Protein AF-A0A536PW19-F1 (afdb_monomer_lite)

Structure (mmCIF, N/CA/C/O backbone):
data_AF-A0A536PW19-F1
#
_entry.id   AF-A0A536PW19-F1
#
loop_
_atom_site.group_PDB
_atom_site.id
_atom_site.type_symbol
_atom_site.label_atom_id
_atom_site.label_alt_id
_atom_site.label_comp_id
_atom_site.label_asym_id
_atom_site.label_entity_id
_atom_site.label_seq_id
_atom_site.pdbx_PDB_ins_code
_atom_site.Cartn_x
_atom_site.Cartn_y
_atom_site.Cartn_z
_atom_site.occupancy
_atom_site.B_iso_or_equiv
_atom_site.auth_seq_id
_atom_site.auth_comp_id
_atom_site.auth_asym_id
_atom_site.auth_atom_id
_atom_site.pdbx_PDB_model_num
ATOM 1 N N . MET A 1 1 ? 9.855 2.007 -3.855 1.00 79.50 1 MET A N 1
ATOM 2 C CA . MET A 1 1 ? 8.756 1.962 -2.860 1.00 79.50 1 MET A CA 1
ATOM 3 C C . MET A 1 1 ? 8.807 0.784 -1.885 1.00 79.50 1 MET A C 1
ATOM 5 O O . MET A 1 1 ? 8.440 0.977 -0.734 1.00 79.50 1 MET A O 1
ATOM 9 N N . LEU A 1 2 ? 9.267 -0.416 -2.273 1.00 83.69 2 LEU A N 1
ATOM 10 C CA . LEU A 1 2 ? 9.318 -1.561 -1.344 1.00 83.69 2 LEU A CA 1
ATOM 11 C C . LEU A 1 2 ? 10.152 -1.282 -0.078 1.00 83.69 2 LEU A C 1
ATOM 13 O O . LEU A 1 2 ? 9.645 -1.423 1.027 1.00 83.69 2 LEU A O 1
ATOM 17 N N . ALA A 1 3 ? 11.416 -0.871 -0.236 1.00 85.88 3 ALA A N 1
ATOM 18 C CA . ALA A 1 3 ? 12.328 -0.656 0.892 1.00 85.88 3 ALA A CA 1
ATOM 19 C C . ALA A 1 3 ? 11.825 0.434 1.855 1.00 85.88 3 ALA A C 1
ATOM 21 O O . ALA A 1 3 ? 11.861 0.250 3.069 1.00 85.88 3 ALA A O 1
ATOM 22 N N . SER A 1 4 ? 11.291 1.534 1.312 1.00 84.38 4 SER A N 1
ATOM 23 C CA . SER A 1 4 ? 10.676 2.606 2.101 1.00 84.38 4 SER A CA 1
ATOM 24 C C . SER A 1 4 ? 9.417 2.132 2.830 1.00 84.38 4 SER A C 1
ATOM 26 O O . SER A 1 4 ? 9.235 2.472 3.993 1.00 84.38 4 SER A O 1
ATOM 28 N N . GLY A 1 5 ? 8.583 1.309 2.182 1.00 84.44 5 GLY A N 1
ATOM 29 C CA . GLY A 1 5 ? 7.423 0.676 2.810 1.00 84.44 5 GLY A CA 1
ATOM 30 C C . GLY A 1 5 ? 7.830 -0.216 3.980 1.00 84.44 5 GLY A C 1
ATOM 31 O O . GLY A 1 5 ? 7.325 -0.038 5.081 1.00 84.44 5 GLY A O 1
ATOM 32 N N . VAL A 1 6 ? 8.810 -1.102 3.776 1.00 89.56 6 VAL A N 1
ATOM 33 C CA . VAL A 1 6 ? 9.347 -1.988 4.824 1.00 89.56 6 VAL A CA 1
ATOM 34 C C . VAL A 1 6 ? 9.894 -1.191 6.005 1.00 89.56 6 VAL A C 1
ATOM 36 O O . VAL A 1 6 ? 9.525 -1.462 7.145 1.00 89.56 6 VAL A O 1
ATOM 39 N N . ALA A 1 7 ? 10.724 -0.177 5.750 1.00 90.44 7 ALA A N 1
ATOM 40 C CA . ALA A 1 7 ? 11.279 0.671 6.802 1.00 90.44 7 ALA A CA 1
ATOM 41 C C . ALA A 1 7 ? 10.180 1.407 7.588 1.00 90.44 7 ALA A C 1
ATOM 43 O O . ALA A 1 7 ? 10.181 1.385 8.820 1.00 90.44 7 ALA A O 1
ATOM 44 N N . ALA A 1 8 ? 9.205 1.996 6.887 1.00 86.81 8 ALA A N 1
ATOM 45 C CA . ALA A 1 8 ? 8.064 2.660 7.509 1.00 86.81 8 ALA A CA 1
ATOM 46 C C . ALA A 1 8 ? 7.208 1.685 8.331 1.00 86.81 8 ALA A C 1
ATOM 48 O O . ALA A 1 8 ? 6.761 2.035 9.419 1.00 86.81 8 ALA A O 1
ATOM 49 N N . GLY A 1 9 ? 7.015 0.456 7.849 1.00 85.88 9 GLY A N 1
ATOM 50 C CA . GLY A 1 9 ? 6.261 -0.582 8.547 1.00 85.88 9 GLY A CA 1
ATOM 51 C C . GLY A 1 9 ? 6.954 -1.065 9.817 1.00 85.88 9 GLY A C 1
ATOM 52 O O . GLY A 1 9 ? 6.290 -1.266 10.829 1.00 85.88 9 GLY A O 1
ATOM 53 N N . ILE A 1 10 ? 8.287 -1.180 9.803 1.00 90.38 10 ILE A N 1
ATOM 54 C CA . ILE A 1 10 ? 9.075 -1.476 11.008 1.00 90.38 10 ILE A CA 1
ATOM 55 C C . ILE A 1 10 ? 8.936 -0.340 12.023 1.00 90.38 10 ILE A C 1
ATOM 57 O O . ILE A 1 10 ? 8.608 -0.585 13.183 1.00 90.38 10 ILE A O 1
ATOM 61 N N . PHE A 1 11 ? 9.150 0.902 11.581 1.00 88.69 11 PHE A N 1
ATOM 62 C CA . PHE A 1 11 ? 9.062 2.076 12.445 1.00 88.69 11 PHE A CA 1
ATOM 63 C C . PHE A 1 11 ? 7.670 2.216 13.066 1.00 88.69 11 PHE A C 1
ATOM 65 O O . PHE A 1 11 ? 7.546 2.325 14.283 1.00 88.69 11 PHE A O 1
ATOM 72 N N . ALA A 1 12 ? 6.621 2.144 12.243 1.00 83.62 12 ALA A N 1
ATOM 73 C CA . ALA A 1 12 ? 5.244 2.173 12.711 1.00 83.62 12 ALA A CA 1
ATOM 74 C C . ALA A 1 12 ? 4.960 0.989 13.642 1.00 83.62 12 ALA A C 1
ATOM 76 O O . ALA A 1 12 ? 4.387 1.176 14.707 1.00 83.62 12 ALA A O 1
ATOM 77 N N . GLY A 1 13 ? 5.408 -0.221 13.300 1.00 85.88 13 GLY A N 1
ATOM 78 C CA . GLY A 1 13 ? 5.206 -1.402 14.135 1.00 85.88 13 GLY A CA 1
ATOM 79 C C . GLY A 1 13 ? 5.716 -1.184 15.558 1.00 85.88 13 GLY A C 1
ATOM 80 O O . GLY A 1 13 ? 4.988 -1.451 16.507 1.00 85.88 13 GLY A O 1
ATOM 81 N N . ILE A 1 14 ? 6.912 -0.609 15.704 1.00 87.38 14 ILE A N 1
ATOM 82 C CA . ILE A 1 14 ? 7.506 -0.263 17.003 1.00 87.38 14 ILE A CA 1
ATOM 83 C C . ILE A 1 14 ? 6.755 0.901 17.672 1.00 87.38 14 ILE A C 1
ATOM 85 O O . ILE A 1 14 ? 6.428 0.820 18.854 1.00 87.38 14 ILE A O 1
ATOM 89 N N . ALA A 1 15 ? 6.442 1.967 16.928 1.00 84.00 15 ALA A N 1
ATOM 90 C CA . ALA A 1 15 ? 5.738 3.142 17.451 1.00 84.00 15 ALA A CA 1
ATOM 91 C C . ALA A 1 15 ? 4.335 2.810 17.992 1.00 84.00 15 ALA A C 1
ATOM 93 O O . ALA A 1 15 ? 3.886 3.418 18.959 1.00 84.00 15 ALA A O 1
ATOM 94 N N . PHE A 1 16 ? 3.668 1.814 17.403 1.00 83.56 16 PHE A N 1
ATOM 95 C CA . PHE A 1 16 ? 2.354 1.315 17.813 1.00 83.56 16 PHE A CA 1
ATOM 96 C C . PHE A 1 16 ? 2.437 0.121 18.788 1.00 83.56 16 PHE A C 1
ATOM 98 O O . PHE A 1 16 ? 1.506 -0.674 18.871 1.00 83.56 16 PHE A O 1
ATOM 105 N N . GLY A 1 17 ? 3.538 -0.020 19.539 1.00 81.19 17 GLY A N 1
ATOM 106 C CA . GLY A 1 17 ? 3.651 -0.984 20.644 1.00 81.19 17 GLY A CA 1
ATOM 107 C C . GLY A 1 17 ? 4.049 -2.411 20.247 1.00 81.19 17 GLY A C 1
ATOM 108 O O . GLY A 1 17 ? 3.920 -3.332 21.055 1.00 81.19 17 GLY A O 1
ATOM 109 N N . GLY A 1 18 ? 4.531 -2.615 19.021 1.00 86.75 18 GLY A N 1
ATOM 110 C CA . GLY A 1 18 ? 5.081 -3.886 18.559 1.00 86.75 18 GLY A CA 1
ATOM 111 C C . GLY A 1 18 ? 6.464 -4.193 19.141 1.00 86.75 18 GLY A C 1
ATOM 112 O O . GLY A 1 18 ? 7.243 -3.298 19.472 1.00 86.75 18 GLY A O 1
ATOM 113 N N . ASP A 1 19 ? 6.793 -5.482 19.237 1.00 88.94 19 ASP A N 1
ATOM 114 C CA . ASP A 1 19 ? 8.0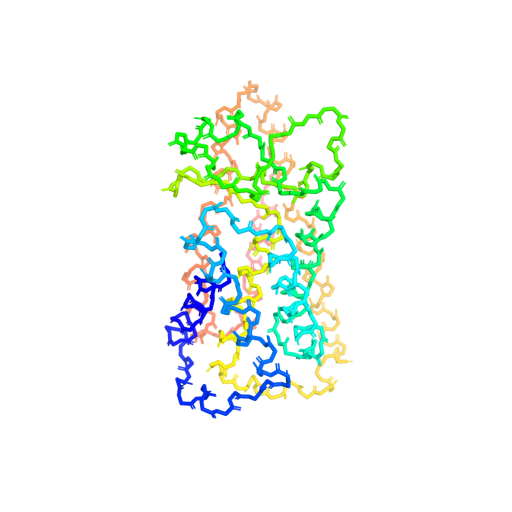75 -5.950 19.777 1.00 88.94 19 ASP A CA 1
ATOM 115 C C . ASP A 1 19 ? 9.061 -6.267 18.647 1.00 88.94 19 ASP A C 1
ATOM 117 O O . ASP A 1 19 ? 8.886 -7.233 17.900 1.00 88.94 19 ASP A O 1
ATOM 121 N N . TRP A 1 20 ? 10.137 -5.483 18.557 1.00 88.69 20 TRP A N 1
ATOM 122 C CA . TRP A 1 20 ? 11.206 -5.655 17.569 1.00 88.69 20 TRP A CA 1
ATOM 123 C C . TRP A 1 20 ? 11.861 -7.040 17.615 1.00 88.69 20 TRP A C 1
ATOM 125 O O . TRP A 1 20 ? 12.316 -7.536 16.581 1.00 88.69 20 TRP A O 1
ATOM 135 N N . ARG A 1 21 ? 11.862 -7.718 18.773 1.00 89.62 21 ARG A N 1
ATOM 136 C CA . ARG A 1 21 ? 12.417 -9.073 18.922 1.00 89.62 21 ARG A CA 1
ATOM 137 C C . ARG A 1 21 ? 11.676 -10.090 18.056 1.00 89.62 21 ARG A C 1
ATOM 139 O O . ARG A 1 21 ? 12.273 -11.089 17.659 1.00 89.62 21 ARG A O 1
ATOM 146 N N . ARG A 1 22 ? 10.418 -9.826 17.686 1.00 87.31 22 ARG A N 1
ATOM 147 C CA . ARG A 1 22 ? 9.616 -10.678 16.788 1.00 87.31 22 ARG A CA 1
ATOM 148 C C . ARG A 1 22 ? 10.140 -10.717 15.356 1.00 87.31 22 ARG A C 1
ATOM 150 O O . ARG A 1 22 ? 9.839 -11.661 14.636 1.00 87.31 22 ARG A O 1
ATOM 157 N N . LEU A 1 23 ? 10.971 -9.762 14.936 1.00 84.50 23 LEU A N 1
ATOM 158 C CA . LEU A 1 23 ? 11.631 -9.850 13.628 1.00 84.50 23 LEU A CA 1
ATOM 159 C C . LEU A 1 23 ? 12.580 -11.053 13.549 1.00 84.50 23 LEU A C 1
ATOM 161 O O . LEU A 1 23 ? 12.764 -11.603 12.469 1.00 84.50 23 LEU A O 1
ATOM 165 N N . SER A 1 24 ? 13.120 -11.518 14.683 1.00 86.69 24 SER A N 1
ATOM 166 C CA . SER A 1 24 ? 13.975 -12.714 14.721 1.00 86.69 24 SER A CA 1
ATOM 167 C C . SER A 1 24 ? 13.225 -14.015 14.417 1.00 86.69 24 SER A C 1
ATOM 169 O O . SER A 1 24 ? 13.839 -14.993 14.002 1.00 86.69 24 SER A O 1
ATOM 171 N N . THR A 1 25 ? 11.899 -14.032 14.584 1.00 86.88 25 THR A N 1
ATOM 172 C CA . THR A 1 25 ? 11.054 -15.197 14.279 1.00 86.88 25 THR A CA 1
ATOM 173 C C . THR A 1 25 ? 10.463 -15.134 12.873 1.00 86.88 25 THR A C 1
ATOM 175 O O . THR A 1 25 ? 9.719 -16.033 12.472 1.00 86.88 25 THR A O 1
ATOM 178 N N . PHE A 1 26 ? 10.774 -14.080 12.111 1.00 85.31 26 PHE A N 1
ATOM 179 C CA . PHE A 1 26 ? 10.307 -13.934 10.743 1.00 85.31 26 PHE A CA 1
ATOM 180 C C . PHE A 1 26 ? 10.890 -15.043 9.871 1.00 85.31 26 PHE A C 1
ATOM 182 O O . PHE A 1 26 ? 12.102 -15.164 9.701 1.00 85.31 26 PHE A O 1
ATOM 189 N N . THR A 1 27 ? 10.006 -15.853 9.298 1.00 87.56 27 THR A N 1
ATOM 190 C CA . THR A 1 27 ? 10.385 -16.896 8.350 1.00 87.56 27 THR A CA 1
ATOM 191 C C . THR A 1 27 ? 9.669 -16.644 7.037 1.00 87.56 27 THR A C 1
ATOM 193 O O . THR A 1 27 ? 8.447 -16.519 6.982 1.00 87.56 27 THR A O 1
ATOM 196 N N . LEU A 1 28 ? 10.449 -16.562 5.963 1.00 89.94 28 LEU A N 1
ATOM 197 C CA . LEU A 1 28 ? 9.944 -16.378 4.612 1.00 89.94 28 LEU A CA 1
ATOM 198 C C . LEU A 1 28 ? 10.425 -17.540 3.752 1.00 89.94 28 LEU A C 1
ATOM 200 O O . LEU A 1 28 ? 11.625 -17.806 3.640 1.00 89.94 28 LEU A O 1
ATOM 204 N N . LYS A 1 29 ? 9.486 -18.246 3.124 1.00 93.38 29 LYS A N 1
ATOM 205 C CA . LYS A 1 29 ? 9.837 -19.282 2.152 1.00 93.38 29 LYS A CA 1
ATOM 206 C C . LYS A 1 29 ? 10.424 -18.614 0.913 1.00 93.38 29 LYS A C 1
ATOM 208 O O . LYS A 1 29 ? 9.927 -17.570 0.502 1.00 93.38 29 LYS A O 1
ATOM 213 N N . LEU A 1 30 ? 11.440 -19.232 0.310 1.00 94.12 30 LEU A N 1
ATOM 214 C CA . LEU A 1 30 ? 12.149 -18.692 -0.860 1.00 94.12 30 LEU A CA 1
ATOM 215 C C . LEU A 1 30 ? 12.853 -17.341 -0.605 1.00 94.12 30 LEU A C 1
ATOM 217 O O . LEU A 1 30 ? 13.098 -16.590 -1.546 1.00 94.12 30 LEU A O 1
ATOM 221 N N . TRP A 1 31 ? 13.241 -17.032 0.640 1.00 92.94 31 TRP A N 1
ATOM 222 C CA . TRP A 1 31 ? 13.986 -15.802 0.945 1.00 92.94 31 TRP A CA 1
ATOM 223 C C . TRP A 1 31 ? 15.270 -15.593 0.107 1.00 92.94 31 TRP A C 1
ATOM 225 O O . TRP A 1 31 ? 15.532 -14.435 -0.222 1.00 92.94 31 TRP A O 1
ATOM 235 N N . PRO A 1 32 ? 16.036 -16.626 -0.331 1.00 95.50 32 PRO A N 1
ATOM 236 C CA . PRO A 1 32 ? 17.199 -16.390 -1.190 1.00 95.50 32 PRO A CA 1
ATOM 237 C C . PRO A 1 32 ? 16.808 -15.796 -2.548 1.00 95.50 32 PRO A C 1
ATOM 239 O O . PRO A 1 32 ? 17.511 -14.934 -3.065 1.00 95.50 32 PRO A O 1
ATOM 242 N N . VAL A 1 33 ? 15.652 -16.194 -3.097 1.00 95.56 33 VAL A N 1
ATOM 243 C CA . VAL A 1 33 ? 15.116 -15.636 -4.349 1.00 95.56 33 VAL A CA 1
ATOM 244 C C . VAL A 1 33 ? 14.777 -14.160 -4.167 1.00 95.56 33 VAL A C 1
ATOM 246 O O . VAL A 1 33 ? 15.074 -13.358 -5.045 1.00 95.56 33 VAL A O 1
ATOM 249 N N . LEU A 1 34 ? 14.217 -13.783 -3.012 1.00 93.50 34 LEU A N 1
ATOM 250 C CA . LEU A 1 34 ? 13.946 -12.380 -2.699 1.00 93.50 34 LEU A CA 1
ATOM 251 C C . LEU A 1 34 ? 15.240 -11.569 -2.625 1.00 93.50 34 LEU A C 1
ATOM 253 O O . LEU A 1 34 ? 15.305 -10.489 -3.199 1.00 93.50 34 LEU A O 1
ATOM 257 N N . VAL A 1 35 ? 16.276 -12.085 -1.957 1.00 94.12 35 VAL A N 1
ATOM 258 C CA . VAL A 1 35 ? 17.576 -11.401 -1.862 1.00 94.12 35 VAL A CA 1
ATOM 259 C C . VAL A 1 35 ? 18.196 -11.211 -3.243 1.00 94.12 35 VAL A C 1
ATOM 261 O O . VAL A 1 35 ? 18.626 -10.105 -3.560 1.00 94.12 35 VAL A O 1
ATOM 264 N N . ILE A 1 36 ? 18.176 -12.244 -4.089 1.00 95.19 36 ILE A N 1
ATOM 265 C CA . ILE A 1 36 ? 18.660 -12.151 -5.473 1.00 95.19 36 ILE A CA 1
ATOM 266 C C . ILE A 1 36 ? 17.842 -11.119 -6.256 1.00 95.19 36 ILE A C 1
ATOM 268 O O . ILE A 1 36 ? 18.419 -10.247 -6.896 1.00 95.19 36 ILE A O 1
ATOM 272 N N . ALA A 1 37 ? 16.512 -11.159 -6.169 1.00 94.06 37 ALA A N 1
ATOM 273 C CA . ALA A 1 37 ? 15.639 -10.206 -6.847 1.00 94.06 37 ALA A CA 1
ATOM 274 C C . ALA A 1 37 ? 15.917 -8.755 -6.416 1.00 94.06 37 ALA A C 1
ATOM 276 O O . ALA A 1 37 ? 16.011 -7.861 -7.256 1.00 94.06 37 ALA A O 1
ATOM 277 N N . LEU A 1 38 ? 16.105 -8.513 -5.117 1.00 92.06 38 LEU A N 1
ATOM 278 C CA . LEU A 1 38 ? 16.454 -7.194 -4.588 1.00 92.06 38 LEU A CA 1
ATOM 279 C C . LEU A 1 38 ? 17.854 -6.744 -5.016 1.00 92.06 38 LEU A C 1
ATOM 281 O O . LEU A 1 38 ? 18.031 -5.572 -5.341 1.00 92.06 38 LEU A O 1
ATOM 285 N N . ALA A 1 39 ? 18.823 -7.660 -5.058 1.00 92.44 39 ALA A N 1
ATOM 286 C CA . ALA A 1 39 ? 20.172 -7.375 -5.530 1.00 92.44 39 ALA A CA 1
ATOM 287 C C . ALA A 1 39 ? 20.180 -7.012 -7.020 1.00 92.44 39 ALA A C 1
ATOM 289 O O . ALA A 1 39 ? 20.762 -5.997 -7.393 1.00 92.44 39 ALA A O 1
ATOM 290 N N . LEU A 1 40 ? 19.470 -7.777 -7.858 1.00 91.75 40 LEU A N 1
ATOM 291 C CA . LEU A 1 40 ? 19.283 -7.454 -9.274 1.00 91.75 40 LEU A CA 1
ATOM 292 C C . LEU A 1 40 ? 18.653 -6.069 -9.423 1.00 91.75 40 LEU A C 1
ATOM 294 O O . LEU A 1 40 ? 19.200 -5.222 -10.122 1.00 91.75 40 LEU A O 1
ATOM 298 N N . ARG A 1 41 ? 17.572 -5.784 -8.689 1.00 88.75 41 ARG A N 1
ATOM 299 C CA . ARG A 1 41 ? 16.936 -4.461 -8.716 1.00 88.75 41 ARG A CA 1
ATOM 300 C C . ARG A 1 41 ? 17.905 -3.337 -8.331 1.00 88.75 41 ARG A C 1
ATOM 302 O O . ARG A 1 41 ? 17.905 -2.300 -8.984 1.00 88.75 41 ARG A O 1
ATOM 309 N N . ALA A 1 42 ? 18.732 -3.534 -7.304 1.00 88.12 42 ALA A N 1
ATOM 310 C CA . ALA A 1 42 ? 19.726 -2.550 -6.880 1.00 88.12 42 ALA A CA 1
ATOM 311 C C . ALA A 1 42 ? 20.809 -2.319 -7.948 1.00 88.12 42 ALA A C 1
ATOM 313 O O . ALA A 1 42 ? 21.156 -1.173 -8.228 1.00 88.12 42 ALA A O 1
ATOM 314 N N . ILE A 1 43 ? 21.292 -3.380 -8.602 1.00 86.88 43 ILE A N 1
ATOM 315 C CA . ILE A 1 43 ? 22.237 -3.269 -9.725 1.00 86.88 43 ILE A CA 1
ATOM 316 C C . ILE A 1 43 ? 21.625 -2.432 -10.855 1.00 86.88 43 ILE A C 1
ATOM 318 O O . ILE A 1 43 ? 22.283 -1.526 -11.364 1.00 86.88 43 ILE A O 1
ATOM 322 N N . GLY A 1 44 ? 20.353 -2.672 -11.189 1.00 82.50 44 GLY A N 1
ATOM 323 C CA . GLY A 1 44 ? 19.639 -1.911 -12.218 1.00 82.50 44 GLY A CA 1
ATOM 324 C C . GLY A 1 44 ? 19.562 -0.408 -11.931 1.00 82.50 44 GLY A C 1
ATOM 325 O O . GLY A 1 44 ? 19.652 0.393 -12.851 1.00 82.50 44 GLY A O 1
ATOM 326 N N . THR A 1 45 ? 19.480 -0.011 -10.655 1.00 79.81 45 THR A N 1
ATOM 327 C CA . THR A 1 45 ? 19.468 1.416 -10.273 1.00 79.81 45 THR A CA 1
ATOM 328 C C . THR A 1 45 ? 20.834 2.099 -10.342 1.00 79.81 45 THR A C 1
ATOM 330 O O . THR A 1 45 ? 20.895 3.321 -10.431 1.00 79.81 45 THR A O 1
ATOM 333 N N . VAL A 1 46 ? 21.929 1.337 -10.279 1.00 83.62 46 VAL A N 1
ATOM 334 C CA . VAL A 1 46 ? 23.300 1.880 -10.301 1.00 83.62 46 VAL A CA 1
ATOM 335 C C . VAL A 1 46 ? 23.874 1.894 -11.717 1.00 83.62 46 VAL A C 1
ATOM 337 O O . VAL A 1 46 ? 24.723 2.727 -12.021 1.00 83.62 46 VAL A O 1
ATOM 340 N N . VAL A 1 47 ? 23.421 0.986 -12.586 1.00 84.06 47 VAL A N 1
ATOM 341 C CA . VAL A 1 47 ? 23.894 0.845 -13.968 1.00 84.06 47 VAL A CA 1
ATOM 342 C C . VAL A 1 47 ? 22.856 1.449 -14.927 1.00 84.06 47 VAL A C 1
ATOM 344 O O . VAL A 1 47 ? 21.832 0.809 -15.177 1.00 84.06 47 VAL A O 1
ATOM 347 N N . PRO A 1 48 ? 23.102 2.642 -15.511 1.00 71.75 48 PRO A N 1
ATOM 348 C CA . PRO A 1 48 ? 22.115 3.346 -16.344 1.00 71.75 48 PRO A CA 1
ATOM 349 C C . PRO A 1 48 ? 21.698 2.578 -17.607 1.00 71.75 48 PRO A C 1
ATOM 351 O O . PRO A 1 48 ? 20.583 2.730 -18.096 1.00 71.75 48 PRO A O 1
ATOM 354 N N . SER A 1 49 ? 22.591 1.727 -18.119 1.00 78.19 49 SER A N 1
ATOM 355 C CA . SER A 1 49 ? 22.390 0.865 -19.289 1.00 78.19 49 SER A CA 1
ATOM 356 C C . SER A 1 49 ? 21.954 -0.558 -18.921 1.00 78.19 49 SER A C 1
ATOM 358 O O . SER A 1 49 ? 22.221 -1.504 -19.666 1.00 78.19 49 SER A O 1
ATOM 360 N N . SER A 1 50 ? 21.343 -0.744 -17.748 1.00 82.00 50 SER A N 1
ATOM 361 C CA . SER A 1 50 ? 20.879 -2.065 -17.336 1.00 82.00 50 SER A CA 1
ATOM 362 C C . SER A 1 50 ? 19.779 -2.589 -18.277 1.00 82.00 50 SER A C 1
ATOM 364 O O . SER A 1 50 ? 18.896 -1.834 -18.685 1.00 82.00 50 SER A O 1
ATOM 366 N N . PRO A 1 51 ? 19.838 -3.878 -18.656 1.00 87.25 51 PRO A N 1
ATOM 367 C CA . PRO A 1 51 ? 18.874 -4.468 -19.576 1.00 87.25 51 PRO A CA 1
ATOM 368 C C . PRO A 1 51 ? 17.491 -4.592 -18.916 1.00 87.25 51 PRO A C 1
ATOM 370 O O . PRO A 1 51 ? 17.394 -4.899 -17.723 1.00 87.25 51 PRO A O 1
ATOM 373 N N . LEU A 1 52 ? 16.414 -4.402 -19.688 1.00 88.25 52 LEU A N 1
ATOM 374 C CA . LEU A 1 52 ? 15.028 -4.507 -19.204 1.00 88.25 52 LEU A CA 1
ATOM 375 C C . LEU A 1 52 ? 14.767 -5.864 -18.536 1.00 88.25 52 LEU A C 1
ATOM 377 O O . LEU A 1 52 ? 14.071 -5.955 -17.525 1.00 88.25 52 LEU A O 1
ATOM 381 N N . GLU A 1 53 ? 15.364 -6.926 -19.065 1.00 90.38 53 GLU A N 1
ATOM 382 C CA . GLU A 1 53 ? 15.258 -8.295 -18.572 1.00 90.38 53 GLU A CA 1
ATOM 383 C C . GLU A 1 53 ? 15.680 -8.404 -17.107 1.00 90.38 53 GLU A C 1
ATOM 385 O O . GLU A 1 53 ? 15.050 -9.127 -16.339 1.00 90.38 53 GLU A O 1
ATOM 390 N N . LEU A 1 54 ? 16.698 -7.652 -16.683 1.00 90.88 54 LEU A N 1
ATOM 391 C CA . LEU A 1 54 ? 17.154 -7.639 -15.294 1.00 90.88 54 LEU A CA 1
ATOM 392 C C . LEU A 1 54 ? 16.073 -7.058 -14.369 1.00 90.88 54 LEU A C 1
ATOM 394 O O . LEU A 1 54 ? 15.811 -7.617 -13.299 1.00 90.88 54 LEU A O 1
ATOM 398 N N . TYR A 1 55 ? 15.385 -5.997 -14.803 1.00 90.19 55 TYR A N 1
ATOM 399 C CA . TYR A 1 55 ? 14.236 -5.449 -14.083 1.00 90.19 55 TYR A CA 1
ATOM 400 C C . TYR A 1 55 ? 13.071 -6.447 -14.038 1.00 90.19 55 TYR A C 1
ATOM 402 O O . TYR A 1 55 ? 12.536 -6.711 -12.957 1.00 90.19 55 TYR A O 1
ATOM 410 N N . LEU A 1 56 ? 12.727 -7.072 -15.167 1.00 93.31 56 LEU A N 1
ATOM 411 C CA . LEU A 1 56 ? 11.646 -8.061 -15.256 1.00 93.31 56 LEU A CA 1
ATOM 412 C C . LEU A 1 56 ? 11.905 -9.284 -14.366 1.00 93.31 56 LEU A C 1
ATOM 414 O O . LEU A 1 56 ? 11.016 -9.709 -13.628 1.00 93.31 56 LEU A O 1
ATOM 418 N N . VAL A 1 57 ? 13.130 -9.816 -14.375 1.00 94.31 57 VAL A N 1
ATOM 419 C CA . VAL A 1 57 ? 13.548 -10.934 -13.514 1.00 94.31 57 VAL A CA 1
ATOM 420 C C . VAL A 1 57 ? 13.466 -10.535 -12.042 1.00 94.31 57 VAL A C 1
ATOM 422 O O . VAL A 1 57 ? 12.997 -11.326 -11.220 1.00 94.31 57 VAL A O 1
ATOM 425 N N . SER A 1 58 ? 13.853 -9.302 -11.697 1.00 93.50 58 SER A N 1
ATOM 426 C CA . SER A 1 58 ? 13.722 -8.804 -10.326 1.00 93.50 58 SER A CA 1
ATOM 427 C C . SER A 1 58 ? 12.257 -8.737 -9.873 1.00 93.50 58 SER A C 1
ATOM 429 O O . SER A 1 58 ? 11.918 -9.255 -8.808 1.00 93.50 58 SER A O 1
ATOM 431 N N . LEU A 1 59 ? 11.360 -8.174 -10.692 1.00 93.31 59 LEU A N 1
ATOM 432 C CA . LEU A 1 59 ? 9.930 -8.084 -10.388 1.00 93.31 59 LEU A CA 1
ATOM 433 C C . LEU A 1 59 ? 9.294 -9.464 -10.263 1.00 93.31 59 LEU A C 1
ATOM 435 O O . LEU A 1 59 ? 8.563 -9.710 -9.304 1.00 93.31 59 LEU A O 1
ATOM 439 N N . LEU A 1 60 ? 9.606 -10.368 -11.193 1.00 95.19 60 LEU A N 1
ATOM 440 C CA . LEU A 1 60 ? 9.117 -11.740 -11.173 1.00 95.19 60 LEU A CA 1
ATOM 441 C C . LEU A 1 60 ? 9.574 -12.467 -9.904 1.00 95.19 60 LEU A C 1
ATOM 443 O O . LEU A 1 60 ? 8.765 -13.123 -9.254 1.00 95.19 60 LEU A O 1
ATOM 447 N N . GLY A 1 61 ? 10.840 -12.311 -9.509 1.00 95.81 61 GLY A N 1
ATOM 448 C CA . GLY A 1 61 ? 11.371 -12.897 -8.280 1.00 95.81 61 GLY A CA 1
ATOM 449 C C . GLY A 1 61 ? 10.622 -12.421 -7.033 1.00 95.81 61 GLY A C 1
ATOM 450 O O . GLY A 1 61 ? 10.207 -13.244 -6.214 1.00 95.81 61 GLY A O 1
ATOM 451 N N . VAL A 1 62 ? 10.369 -11.111 -6.907 1.00 95.31 62 VAL A N 1
ATOM 452 C CA . VAL A 1 62 ? 9.564 -10.571 -5.795 1.00 95.31 62 VAL A CA 1
ATOM 453 C C . VAL A 1 62 ? 8.125 -11.093 -5.850 1.00 95.31 62 VAL A C 1
ATOM 455 O O . VAL A 1 62 ? 7.603 -11.519 -4.818 1.00 95.31 62 VAL A O 1
ATOM 458 N N . ALA A 1 63 ? 7.501 -11.117 -7.031 1.00 95.19 63 ALA A N 1
ATOM 459 C CA . ALA A 1 63 ? 6.131 -11.590 -7.218 1.00 95.19 63 ALA A CA 1
ATOM 460 C C . ALA A 1 63 ? 5.974 -13.068 -6.831 1.00 95.19 63 ALA A C 1
ATOM 462 O O . ALA A 1 63 ? 5.050 -13.417 -6.100 1.00 95.19 63 ALA A O 1
ATOM 463 N N . VAL A 1 64 ? 6.905 -13.932 -7.254 1.00 95.88 64 VAL A N 1
ATOM 464 C CA . VAL A 1 64 ? 6.913 -15.369 -6.933 1.00 95.88 64 VAL A CA 1
ATOM 465 C C . VAL A 1 64 ? 7.063 -15.592 -5.434 1.00 95.88 64 VAL A C 1
ATOM 467 O O . VAL A 1 64 ? 6.301 -16.365 -4.851 1.00 95.88 64 VAL A O 1
ATOM 470 N N . VAL A 1 65 ? 8.004 -14.903 -4.784 1.00 96.12 65 VAL A N 1
ATOM 471 C CA . VAL A 1 65 ? 8.188 -15.032 -3.332 1.00 96.12 65 VAL A CA 1
ATOM 472 C C . VAL A 1 65 ? 6.941 -14.552 -2.592 1.00 96.12 65 VAL A C 1
ATOM 474 O O . VAL A 1 65 ? 6.460 -15.245 -1.695 1.00 96.12 65 VAL A O 1
ATOM 477 N N . ALA A 1 66 ? 6.382 -13.405 -2.974 1.00 94.44 66 ALA A N 1
ATOM 478 C CA . ALA A 1 66 ? 5.174 -12.869 -2.357 1.00 94.44 66 ALA A CA 1
ATOM 479 C C . ALA A 1 66 ? 3.967 -13.807 -2.554 1.00 94.44 66 ALA A C 1
ATOM 481 O O . ALA A 1 66 ? 3.268 -14.119 -1.590 1.00 94.44 66 ALA A O 1
ATOM 482 N N . ALA A 1 67 ? 3.773 -14.343 -3.762 1.00 94.19 67 ALA A N 1
ATOM 483 C CA . ALA A 1 67 ? 2.702 -15.286 -4.077 1.00 94.19 67 ALA A CA 1
ATOM 484 C C . ALA A 1 67 ? 2.845 -16.611 -3.311 1.00 94.19 67 ALA A C 1
ATOM 486 O O . ALA A 1 67 ? 1.866 -17.134 -2.780 1.00 94.19 67 ALA A O 1
ATOM 487 N N . TRP A 1 68 ? 4.063 -17.140 -3.174 1.00 96.75 68 TRP A N 1
ATOM 488 C CA . TRP A 1 68 ? 4.306 -18.363 -2.403 1.00 96.75 68 TRP A CA 1
ATOM 489 C C . TRP A 1 68 ? 4.019 -18.183 -0.906 1.00 96.75 68 TRP A C 1
ATOM 491 O O . TRP A 1 68 ? 3.620 -19.119 -0.209 1.00 96.75 68 TRP A O 1
ATOM 501 N N . ASN A 1 69 ? 4.188 -16.956 -0.416 1.00 94.38 69 ASN A N 1
ATOM 502 C CA . ASN A 1 69 ? 3.925 -16.559 0.960 1.00 94.38 69 ASN A CA 1
ATOM 503 C C . ASN A 1 69 ? 2.587 -15.805 1.100 1.00 94.38 69 ASN A C 1
ATOM 505 O O . ASN A 1 69 ? 2.443 -15.011 2.021 1.00 94.38 69 ASN A O 1
ATOM 509 N N . TRP A 1 70 ? 1.581 -16.073 0.252 1.00 93.19 70 TRP A N 1
ATOM 510 C CA . TRP A 1 70 ? 0.291 -15.350 0.223 1.00 93.19 70 TRP A CA 1
ATOM 511 C C . TRP A 1 70 ? -0.473 -15.295 1.557 1.00 93.19 70 TRP A C 1
ATOM 513 O O . TRP A 1 70 ? -1.325 -14.433 1.747 1.00 93.19 70 TRP A O 1
ATOM 523 N N . ARG A 1 71 ? -0.181 -16.209 2.490 1.00 89.31 71 ARG A N 1
ATOM 524 C CA . ARG A 1 71 ? -0.759 -16.206 3.844 1.00 89.31 71 ARG A CA 1
ATOM 525 C C . ARG A 1 71 ? -0.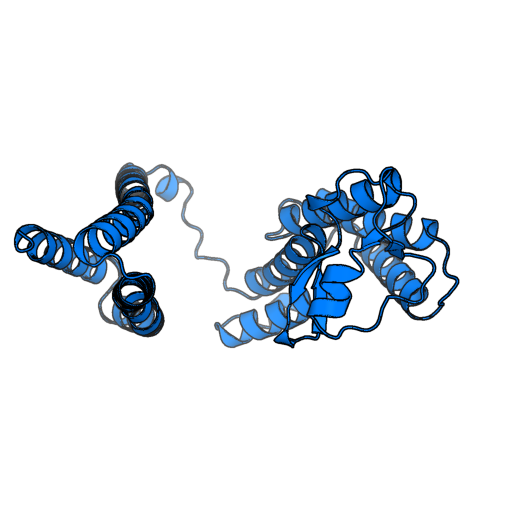155 -15.144 4.764 1.00 89.31 71 ARG A C 1
ATOM 527 O O . ARG A 1 71 ? -0.723 -14.873 5.817 1.00 89.31 71 ARG A O 1
ATOM 534 N N . VAL A 1 72 ? 0.992 -14.575 4.402 1.00 89.44 72 VAL A N 1
ATOM 535 C CA . VAL A 1 72 ? 1.611 -13.475 5.138 1.00 89.44 72 VAL A CA 1
ATOM 536 C C . VAL A 1 72 ? 0.813 -12.197 4.854 1.00 89.44 72 VAL A C 1
ATOM 538 O O . VAL A 1 72 ? 0.563 -11.879 3.686 1.00 89.44 72 VAL A O 1
ATOM 541 N N . PRO A 1 73 ? 0.400 -11.445 5.887 1.00 85.88 73 PRO A N 1
ATOM 542 C CA . PRO A 1 73 ? -0.326 -10.197 5.693 1.00 85.88 73 PRO A CA 1
ATOM 543 C C . PRO A 1 73 ? 0.477 -9.215 4.832 1.00 85.88 73 PRO A C 1
ATOM 545 O O . PRO A 1 73 ? 1.660 -9.001 5.065 1.00 85.88 73 PRO A O 1
ATOM 548 N N . GLY A 1 74 ? -0.164 -8.637 3.813 1.00 87.19 74 GLY A N 1
ATOM 549 C CA . GLY A 1 74 ? 0.479 -7.741 2.845 1.00 87.19 74 GLY A CA 1
ATOM 550 C C . GLY A 1 74 ? 1.148 -8.438 1.652 1.00 87.19 74 GLY A C 1
ATOM 551 O O . GLY A 1 74 ? 1.358 -7.788 0.629 1.00 87.19 74 GLY A O 1
ATOM 552 N N . ALA A 1 75 ? 1.401 -9.753 1.705 1.00 91.81 75 ALA A N 1
ATOM 553 C CA . ALA A 1 75 ? 2.048 -10.478 0.606 1.00 91.81 75 ALA A CA 1
ATOM 554 C C . ALA A 1 75 ? 1.186 -10.541 -0.664 1.00 91.81 75 ALA A C 1
ATOM 556 O O . ALA A 1 75 ? 1.718 -10.437 -1.763 1.00 91.81 75 ALA A O 1
ATOM 557 N N . VAL A 1 76 ? -0.143 -10.635 -0.535 1.00 91.38 76 VAL A N 1
ATOM 558 C CA . VAL A 1 76 ? -1.059 -10.586 -1.692 1.00 91.38 76 VAL A CA 1
ATOM 559 C C . VAL A 1 76 ? -1.007 -9.226 -2.390 1.00 91.38 76 VAL A C 1
ATOM 561 O O . VAL A 1 76 ? -0.912 -9.179 -3.612 1.00 91.38 76 VAL A O 1
ATOM 564 N N . LEU A 1 77 ? -1.012 -8.123 -1.630 1.00 89.62 77 LEU A N 1
ATOM 565 C CA . LEU A 1 77 ? -0.884 -6.774 -2.194 1.00 89.62 77 LEU A CA 1
ATOM 566 C C . LEU A 1 77 ? 0.467 -6.603 -2.890 1.00 89.62 77 LEU A C 1
ATOM 568 O O . LEU A 1 77 ? 0.525 -6.078 -3.998 1.00 89.62 77 LEU A O 1
ATOM 572 N N . LEU A 1 78 ? 1.537 -7.092 -2.259 1.00 92.69 78 LEU A N 1
ATOM 573 C CA . LEU A 1 78 ? 2.878 -7.069 -2.826 1.00 92.69 78 LEU A CA 1
ATOM 574 C C . LEU A 1 78 ? 2.959 -7.871 -4.137 1.00 92.69 78 LEU A C 1
ATOM 576 O O . LEU A 1 78 ? 3.495 -7.373 -5.127 1.00 92.69 78 LEU A O 1
ATOM 580 N N . ALA A 1 79 ? 2.408 -9.087 -4.164 1.00 94.25 79 ALA A N 1
ATOM 581 C CA . ALA A 1 79 ? 2.371 -9.943 -5.349 1.00 94.25 79 ALA A CA 1
ATOM 582 C C . ALA A 1 79 ? 1.551 -9.306 -6.478 1.00 94.25 79 ALA A C 1
ATOM 584 O O . ALA A 1 79 ? 1.990 -9.270 -7.622 1.00 94.25 79 ALA A O 1
ATOM 585 N N . PHE A 1 80 ? 0.381 -8.755 -6.155 1.00 93.19 80 PHE A N 1
ATOM 586 C CA . PHE A 1 80 ? -0.478 -8.112 -7.142 1.00 93.19 80 PHE A CA 1
ATOM 587 C C . PHE A 1 80 ? 0.146 -6.823 -7.692 1.00 93.19 80 PHE A C 1
ATOM 589 O O . PHE A 1 80 ? 0.192 -6.638 -8.903 1.00 93.19 80 PHE A O 1
ATOM 596 N N . GLY A 1 81 ? 0.709 -5.969 -6.834 1.00 92.62 81 GLY A N 1
ATOM 597 C CA . GLY A 1 81 ? 1.394 -4.746 -7.260 1.00 92.62 81 GLY A CA 1
ATOM 598 C C . GLY A 1 81 ? 2.617 -5.021 -8.140 1.00 92.62 81 GLY A C 1
ATOM 599 O O . GLY A 1 81 ? 2.785 -4.390 -9.180 1.00 92.62 81 GLY A O 1
ATOM 600 N N . THR A 1 82 ? 3.439 -6.012 -7.773 1.00 94.38 82 THR A N 1
ATOM 601 C CA . THR A 1 82 ? 4.580 -6.431 -8.611 1.00 94.38 82 THR A CA 1
ATOM 602 C C . THR A 1 82 ? 4.138 -7.053 -9.933 1.00 94.38 82 THR A C 1
ATOM 604 O O . THR A 1 82 ? 4.767 -6.789 -10.954 1.00 94.38 82 THR A O 1
ATOM 607 N N . PHE A 1 83 ? 3.043 -7.817 -9.946 1.00 94.00 83 PHE A N 1
ATOM 608 C CA . PHE A 1 83 ? 2.453 -8.351 -11.173 1.00 94.00 83 PHE A CA 1
ATOM 609 C C . PHE A 1 83 ? 1.951 -7.246 -12.111 1.00 94.00 83 PHE A C 1
ATOM 611 O O . PHE A 1 83 ? 2.201 -7.326 -13.311 1.00 94.00 83 PHE A O 1
ATOM 618 N N . LEU A 1 84 ? 1.295 -6.203 -11.589 1.00 93.12 84 LEU A N 1
ATOM 619 C CA . LEU A 1 84 ? 0.858 -5.061 -12.399 1.00 93.12 84 LEU A CA 1
ATOM 620 C C . LEU A 1 84 ? 2.049 -4.365 -13.068 1.00 93.12 84 LEU A C 1
ATOM 622 O O . LEU A 1 84 ? 2.030 -4.176 -14.283 1.00 93.12 84 LEU A O 1
ATOM 626 N N . ASN A 1 85 ? 3.109 -4.069 -12.310 1.00 93.19 85 ASN A N 1
ATOM 627 C CA . ASN A 1 85 ? 4.320 -3.459 -12.868 1.00 93.19 85 ASN A CA 1
ATOM 628 C C . ASN A 1 85 ? 4.987 -4.370 -13.905 1.00 93.19 85 ASN A C 1
ATOM 630 O O . ASN A 1 85 ? 5.431 -3.896 -14.945 1.00 93.19 85 ASN A O 1
ATOM 634 N N . LEU A 1 86 ? 5.009 -5.685 -13.662 1.00 93.75 86 LEU A N 1
ATOM 635 C CA . LEU A 1 86 ? 5.539 -6.654 -14.617 1.00 93.75 86 LEU A CA 1
ATOM 636 C C . LEU A 1 86 ? 4.724 -6.661 -15.917 1.00 93.75 86 LEU A C 1
ATOM 638 O O . LEU A 1 86 ? 5.302 -6.627 -16.999 1.00 93.75 86 LEU A O 1
ATOM 642 N N . ALA A 1 87 ? 3.394 -6.681 -15.828 1.00 92.38 87 ALA A N 1
ATOM 643 C CA . ALA A 1 87 ? 2.514 -6.683 -16.993 1.00 92.38 87 ALA A CA 1
ATOM 644 C C . ALA A 1 87 ? 2.679 -5.409 -17.832 1.00 92.38 87 ALA A C 1
ATOM 646 O O . ALA A 1 87 ? 2.810 -5.494 -19.053 1.00 92.38 87 ALA A O 1
ATOM 647 N N . VAL A 1 88 ? 2.727 -4.243 -17.180 1.00 91.94 88 VAL A N 1
ATOM 648 C CA . VAL A 1 88 ? 2.969 -2.953 -17.841 1.00 91.94 88 VAL A CA 1
ATOM 649 C C . VAL A 1 88 ? 4.340 -2.946 -18.521 1.00 91.94 88 VAL A C 1
ATOM 651 O O . VAL A 1 88 ? 4.417 -2.629 -19.707 1.00 91.94 88 VAL A O 1
ATOM 654 N N . ALA A 1 89 ? 5.393 -3.366 -17.815 1.00 91.12 89 ALA A N 1
ATOM 655 C CA . ALA A 1 89 ? 6.755 -3.383 -18.342 1.00 91.12 89 ALA A CA 1
ATOM 656 C C . ALA A 1 89 ? 6.914 -4.315 -19.554 1.00 91.12 89 ALA A C 1
ATOM 658 O O . ALA A 1 89 ? 7.542 -3.947 -20.546 1.00 91.12 89 ALA A O 1
ATOM 659 N N . VAL A 1 90 ? 6.326 -5.516 -19.505 1.00 92.56 90 VAL A N 1
ATOM 660 C CA . VAL A 1 90 ? 6.400 -6.496 -20.602 1.00 92.56 90 VAL A CA 1
ATOM 661 C C . VAL A 1 90 ? 5.625 -6.020 -21.828 1.00 92.56 90 VAL A C 1
ATOM 663 O O . VAL A 1 90 ? 6.128 -6.122 -22.944 1.00 92.56 90 VAL A O 1
ATOM 666 N N . LEU A 1 91 ? 4.409 -5.496 -21.645 1.00 92.25 91 LEU A N 1
ATOM 667 C CA . LEU A 1 91 ? 3.541 -5.100 -22.759 1.00 92.25 91 LEU A CA 1
ATOM 668 C C . LEU A 1 91 ? 4.046 -3.877 -23.528 1.00 92.25 91 LEU A C 1
ATOM 670 O O . LEU A 1 91 ? 3.652 -3.699 -24.679 1.00 92.25 91 LEU A O 1
ATOM 674 N N . ASN A 1 92 ? 4.884 -3.055 -22.898 1.00 91.75 92 ASN A N 1
ATOM 675 C CA . ASN A 1 92 ? 5.407 -1.816 -23.470 1.00 91.75 92 ASN A CA 1
ATOM 676 C C . ASN A 1 92 ? 6.924 -1.843 -23.702 1.00 91.75 92 ASN A C 1
ATOM 678 O O . ASN A 1 92 ? 7.483 -0.834 -24.120 1.00 91.75 92 ASN A O 1
ATOM 682 N N . SER A 1 93 ? 7.588 -2.973 -23.429 1.00 88.94 93 SER A N 1
ATOM 683 C CA . SER A 1 93 ? 9.052 -3.097 -23.491 1.00 88.94 93 SER A CA 1
ATOM 684 C C . SER A 1 93 ? 9.784 -2.027 -22.662 1.00 88.94 93 SER A C 1
ATOM 686 O O . SER A 1 93 ? 10.834 -1.532 -23.059 1.00 88.94 93 SER A O 1
ATOM 688 N N . GLY A 1 94 ? 9.218 -1.675 -21.509 1.00 89.00 94 GLY A N 1
ATOM 689 C CA . GLY A 1 94 ? 9.669 -0.590 -20.640 1.00 89.00 94 GLY A CA 1
ATOM 690 C C . GLY A 1 94 ? 8.529 -0.078 -19.764 1.00 89.00 94 GLY A C 1
ATOM 691 O O . GLY A 1 94 ? 7.377 -0.467 -19.952 1.00 89.00 94 GLY A O 1
ATOM 692 N N . MET A 1 95 ? 8.839 0.778 -18.794 1.00 88.50 95 MET A N 1
ATOM 693 C CA . MET A 1 95 ? 7.852 1.433 -17.933 1.00 88.50 95 MET A CA 1
ATOM 694 C C . MET A 1 95 ? 7.406 2.752 -18.575 1.00 88.50 95 MET A C 1
ATOM 696 O O . MET A 1 95 ? 8.216 3.676 -18.674 1.00 88.50 95 MET A O 1
ATOM 700 N N . PRO A 1 96 ? 6.146 2.866 -19.035 1.00 89.06 96 PRO A N 1
ATOM 701 C CA . PRO A 1 96 ? 5.663 4.104 -19.616 1.00 89.06 96 PRO A CA 1
ATOM 702 C C . PRO A 1 96 ? 5.588 5.210 -18.562 1.00 89.06 96 PRO A C 1
ATOM 704 O O . PRO A 1 96 ? 5.042 4.995 -17.477 1.00 89.06 96 PRO A O 1
ATOM 707 N N . TYR A 1 97 ? 6.084 6.398 -18.890 1.00 86.94 97 TYR A N 1
ATOM 708 C CA . TYR A 1 97 ? 5.939 7.579 -18.043 1.00 86.94 97 TYR A CA 1
ATOM 709 C C . TYR A 1 97 ? 5.365 8.751 -18.835 1.00 86.94 97 TYR A C 1
ATOM 711 O O . TYR A 1 97 ? 5.693 8.961 -20.009 1.00 86.94 97 TYR A O 1
ATOM 719 N N . ASP A 1 98 ? 4.504 9.531 -18.186 1.00 84.94 98 ASP A N 1
ATOM 720 C CA . ASP A 1 98 ? 3.964 10.747 -18.781 1.00 84.94 98 ASP A CA 1
ATOM 721 C C . ASP A 1 98 ? 4.894 11.942 -18.521 1.00 84.94 98 ASP A C 1
ATOM 723 O O . ASP A 1 98 ? 5.050 12.421 -17.392 1.00 84.94 98 ASP A O 1
ATOM 727 N N . ALA A 1 99 ? 5.499 12.457 -19.593 1.00 83.06 99 ALA A N 1
ATOM 728 C CA . ALA A 1 99 ? 6.383 13.615 -19.538 1.00 83.06 99 ALA A CA 1
ATOM 729 C C . ALA A 1 99 ? 5.669 14.890 -19.048 1.00 83.06 99 ALA A C 1
ATOM 731 O O . ALA A 1 99 ? 6.304 15.724 -18.396 1.00 83.06 99 ALA A O 1
ATOM 732 N N . ALA A 1 100 ? 4.366 15.041 -19.313 1.00 81.69 100 ALA A N 1
ATOM 733 C CA . ALA A 1 100 ? 3.590 16.185 -18.841 1.00 81.69 100 ALA A CA 1
ATOM 734 C C . ALA A 1 100 ? 3.401 16.133 -17.317 1.00 81.69 100 ALA A C 1
ATOM 736 O O . ALA A 1 100 ? 3.632 17.132 -16.632 1.00 81.69 100 ALA A O 1
ATOM 737 N N . THR A 1 101 ? 3.072 14.959 -16.773 1.00 79.69 101 THR A N 1
ATOM 738 C CA . THR A 1 101 ? 2.948 14.734 -15.323 1.00 79.69 101 THR A CA 1
ATOM 739 C C . THR A 1 101 ? 4.285 14.911 -14.592 1.00 79.69 101 THR A C 1
ATOM 741 O O . THR A 1 101 ? 4.330 15.543 -13.534 1.00 79.69 101 THR A O 1
ATOM 744 N N . VAL A 1 102 ? 5.396 14.439 -15.168 1.00 82.12 102 VAL A N 1
ATOM 745 C CA . VAL A 1 102 ? 6.752 14.661 -14.624 1.00 82.12 102 VAL A CA 1
ATOM 746 C C . VAL A 1 102 ? 7.089 16.157 -14.576 1.00 82.12 102 VAL A C 1
ATOM 748 O O . VAL A 1 102 ? 7.547 16.657 -13.543 1.00 82.12 102 VAL A O 1
ATOM 751 N N . ALA A 1 103 ? 6.801 16.895 -15.652 1.00 81.06 103 ALA A N 1
ATOM 752 C CA . ALA A 1 103 ? 7.027 18.338 -15.714 1.00 81.06 103 ALA A CA 1
ATOM 753 C C . ALA A 1 103 ? 6.148 19.115 -14.718 1.00 81.06 103 ALA A C 1
ATOM 755 O O . ALA A 1 103 ? 6.639 20.033 -14.058 1.00 81.06 103 ALA A O 1
ATOM 756 N N . ALA A 1 104 ? 4.882 18.719 -14.545 1.00 81.12 104 ALA A N 1
ATOM 757 C CA . ALA A 1 104 ? 3.945 19.344 -13.605 1.00 81.12 104 ALA A CA 1
ATOM 758 C C . ALA A 1 104 ? 4.419 19.274 -12.143 1.00 81.12 104 ALA A C 1
ATOM 760 O O . ALA A 1 104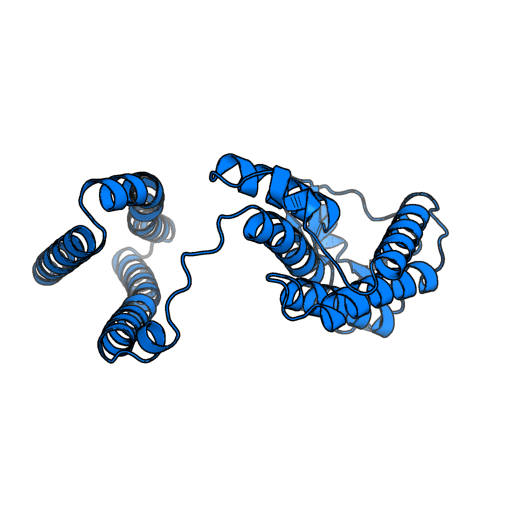 ? 4.080 20.127 -11.324 1.00 81.12 104 ALA A O 1
ATOM 761 N N . VAL A 1 105 ? 5.232 18.270 -11.819 1.00 82.12 105 VAL A N 1
ATOM 762 C CA . VAL A 1 105 ? 5.778 18.021 -10.482 1.00 82.12 105 VAL A CA 1
ATOM 763 C C . VAL A 1 105 ? 7.212 18.570 -10.328 1.00 82.12 105 VAL A C 1
ATOM 765 O O . VAL A 1 105 ? 7.829 18.432 -9.270 1.00 82.12 105 VAL A O 1
ATOM 768 N N . ALA A 1 106 ? 7.743 19.239 -11.362 1.00 80.69 106 ALA A N 1
ATOM 769 C CA . ALA A 1 106 ? 9.131 19.703 -11.440 1.00 80.69 106 ALA A CA 1
ATOM 770 C C . ALA A 1 106 ? 10.152 18.581 -11.155 1.00 80.69 106 ALA A C 1
ATOM 772 O O . ALA A 1 106 ? 11.201 18.811 -10.541 1.00 80.69 106 ALA A O 1
ATOM 773 N N . ALA A 1 107 ? 9.816 17.357 -11.570 1.00 80.06 107 ALA A N 1
ATOM 774 C CA . ALA A 1 107 ? 10.684 16.193 -11.496 1.00 80.06 107 ALA A CA 1
ATOM 775 C C . ALA A 1 107 ? 11.612 16.151 -12.722 1.00 80.06 107 ALA A C 1
ATOM 777 O O . ALA A 1 107 ? 11.271 16.654 -13.794 1.00 80.06 107 ALA A O 1
ATOM 778 N N . GLN A 1 108 ? 12.801 15.565 -12.572 1.00 79.69 108 GLN A N 1
ATOM 779 C CA . GLN A 1 108 ? 13.683 15.329 -13.717 1.00 79.69 108 GLN A CA 1
ATOM 780 C C . GLN A 1 108 ? 13.173 14.118 -14.510 1.00 79.69 108 GLN A C 1
ATOM 782 O O . GLN A 1 108 ? 12.781 13.127 -13.888 1.00 79.69 108 GLN A O 1
ATOM 787 N N . PRO A 1 109 ? 13.166 14.171 -15.856 1.00 77.31 109 PRO A N 1
ATOM 788 C CA . PRO A 1 109 ? 12.813 13.011 -16.658 1.00 77.31 109 PRO A CA 1
ATOM 789 C C . PRO A 1 109 ? 13.790 11.862 -16.371 1.00 77.31 109 PRO A C 1
ATOM 791 O O . PRO A 1 109 ? 14.987 12.119 -16.185 1.00 77.31 109 PRO A O 1
ATOM 794 N N . PRO A 1 110 ? 13.307 10.608 -16.331 1.00 78.69 110 PRO A N 1
ATOM 795 C CA . PRO A 1 110 ? 14.184 9.462 -16.165 1.00 78.69 110 PRO A CA 1
ATOM 796 C C . PRO A 1 110 ? 15.206 9.424 -17.305 1.00 78.69 110 PRO A C 1
ATOM 798 O O . PRO A 1 110 ? 14.868 9.674 -18.460 1.00 78.69 110 PRO A O 1
ATOM 801 N N . ASN A 1 111 ? 16.459 9.122 -16.975 1.00 72.69 111 ASN A N 1
ATOM 802 C CA . ASN A 1 111 ? 17.541 8.968 -17.949 1.00 72.69 111 ASN A CA 1
ATOM 803 C C . ASN A 1 111 ? 18.130 7.553 -17.858 1.00 72.69 111 ASN A C 1
ATOM 805 O O . ASN A 1 111 ? 19.335 7.372 -17.681 1.00 72.69 111 ASN A O 1
ATOM 809 N N . ASP A 1 112 ? 17.252 6.554 -17.875 1.00 75.50 112 ASP A N 1
ATOM 810 C CA . ASP A 1 112 ? 17.596 5.140 -17.789 1.00 75.50 112 ASP A CA 1
ATOM 811 C C . ASP A 1 112 ? 17.003 4.355 -18.970 1.00 75.50 112 ASP A C 1
ATOM 813 O O . ASP A 1 112 ? 16.126 4.830 -19.688 1.00 75.50 112 ASP A O 1
ATOM 817 N N . GLY A 1 113 ? 17.503 3.137 -19.191 1.00 70.69 113 GLY A N 1
ATOM 818 C CA . GLY A 1 113 ? 16.967 2.232 -20.216 1.00 70.69 113 GLY A CA 1
ATOM 819 C C . GLY A 1 113 ? 15.618 1.592 -19.860 1.00 70.69 113 GLY A C 1
ATOM 820 O O . GLY A 1 113 ? 15.137 0.750 -20.615 1.00 70.69 113 GLY A O 1
ATOM 821 N N . LEU A 1 114 ? 15.030 1.936 -18.707 1.00 82.94 114 LEU A N 1
ATOM 822 C CA . LEU A 1 114 ? 13.794 1.335 -18.206 1.00 82.94 114 LEU A CA 1
ATOM 823 C C . LEU A 1 114 ? 12.560 2.129 -18.633 1.00 82.94 114 LEU A C 1
ATOM 825 O O . LEU A 1 114 ? 11.544 1.519 -18.973 1.00 82.94 114 LEU A O 1
ATOM 829 N N . HIS A 1 115 ? 12.619 3.460 -18.575 1.00 85.69 115 HIS A N 1
ATOM 830 C CA . HIS A 1 115 ? 11.448 4.301 -18.797 1.00 85.69 115 HIS A CA 1
ATOM 831 C C . HIS A 1 115 ? 11.303 4.701 -20.267 1.00 85.69 115 HIS A C 1
ATOM 833 O O . HIS A 1 115 ? 12.250 5.129 -20.924 1.00 85.69 115 HIS A O 1
ATOM 839 N N . VAL A 1 116 ? 10.079 4.595 -20.778 1.00 87.06 116 VAL A N 1
ATOM 840 C CA . VAL A 1 116 ? 9.726 4.933 -22.163 1.00 87.06 116 VAL A CA 1
ATOM 841 C C . VAL A 1 116 ? 8.636 6.007 -22.127 1.00 87.06 116 VAL A C 1
ATOM 843 O O . VAL A 1 116 ? 7.706 5.888 -21.332 1.00 87.06 116 VAL A O 1
ATOM 846 N N . PRO A 1 117 ? 8.706 7.077 -22.936 1.00 86.06 117 PRO A N 1
ATOM 847 C CA . PRO A 1 117 ? 7.646 8.080 -22.949 1.00 86.06 117 PRO A CA 1
ATOM 848 C C . PRO A 1 117 ? 6.327 7.474 -23.448 1.00 86.06 117 PRO A C 1
ATOM 850 O O . PRO A 1 117 ? 6.316 6.657 -24.374 1.00 86.06 117 PRO A O 1
ATOM 853 N N . VAL A 1 118 ? 5.208 7.885 -22.847 1.00 87.38 118 VAL A N 1
ATOM 854 C CA . VAL A 1 118 ? 3.865 7.483 -23.297 1.00 87.38 118 VAL A CA 1
ATOM 855 C C . VAL A 1 118 ? 3.635 7.911 -24.753 1.00 87.38 118 VAL A C 1
ATOM 857 O O . VAL A 1 118 ? 3.965 9.028 -25.154 1.00 87.38 118 VAL A O 1
ATOM 860 N N . GLY A 1 119 ? 3.055 7.014 -25.553 1.00 84.56 119 GLY A N 1
ATOM 861 C CA . GLY A 1 119 ? 2.739 7.239 -26.959 1.00 84.56 119 GLY A CA 1
ATOM 862 C C . GLY A 1 119 ? 1.503 6.455 -27.424 1.00 84.56 119 GLY A C 1
ATOM 863 O O . GLY A 1 119 ? 0.906 5.703 -26.660 1.00 84.56 119 GLY A O 1
ATOM 864 N N . PRO A 1 120 ? 1.110 6.573 -28.704 1.00 80.12 120 PRO A N 1
ATOM 865 C CA . PRO A 1 120 ? -0.134 5.987 -29.220 1.00 80.12 120 PRO A CA 1
ATOM 866 C C . PRO A 1 120 ? -0.163 4.447 -29.236 1.00 80.12 120 PRO A C 1
ATOM 868 O O . PRO A 1 120 ? -1.228 3.857 -29.388 1.00 80.12 120 PRO A O 1
ATOM 871 N N . ALA A 1 121 ? 0.991 3.788 -29.090 1.00 84.00 121 ALA A N 1
ATOM 872 C CA . ALA A 1 121 ? 1.100 2.332 -28.988 1.00 84.00 121 ALA A CA 1
ATOM 873 C C . ALA A 1 121 ? 1.120 1.818 -27.533 1.00 84.00 121 ALA A C 1
ATOM 875 O O . ALA A 1 121 ? 1.139 0.602 -27.322 1.00 84.00 121 ALA A O 1
ATOM 876 N N . THR A 1 122 ? 1.127 2.717 -26.540 1.00 85.81 122 THR A N 1
ATOM 877 C CA . THR A 1 122 ? 1.213 2.365 -25.121 1.00 85.81 122 THR A CA 1
ATOM 878 C C . THR A 1 122 ? -0.036 1.609 -24.673 1.00 85.81 122 THR A C 1
ATOM 880 O O . THR A 1 122 ? -1.172 2.003 -24.932 1.00 85.81 122 THR A O 1
ATOM 883 N N . ARG A 1 123 ? 0.171 0.494 -23.975 1.00 86.12 123 ARG A N 1
ATOM 884 C CA . ARG A 1 123 ? -0.879 -0.350 -23.400 1.00 86.12 123 ARG A CA 1
ATOM 885 C C . ARG A 1 123 ? -0.890 -0.196 -21.886 1.00 86.12 123 ARG A C 1
ATOM 887 O O . ARG A 1 123 ? 0.165 -0.197 -21.262 1.00 86.12 123 ARG A O 1
ATOM 894 N N . LEU A 1 124 ? -2.087 -0.160 -21.298 1.00 84.00 124 LEU A N 1
ATOM 895 C CA . LEU A 1 124 ? -2.290 -0.027 -19.846 1.00 84.00 124 LEU A CA 1
ATOM 896 C C . LEU A 1 124 ? -1.706 1.269 -19.248 1.00 84.00 124 LEU A C 1
ATOM 898 O O . LEU A 1 124 ? -1.188 1.252 -18.137 1.00 84.00 124 LEU A O 1
ATOM 902 N N . GLU A 1 125 ? -1.841 2.392 -19.956 1.00 83.25 125 GLU A N 1
ATOM 903 C CA . GLU A 1 125 ? -1.375 3.718 -19.511 1.00 83.25 125 GLU A CA 1
ATOM 904 C C . GLU A 1 125 ? -1.860 4.083 -18.096 1.00 83.25 125 GLU A C 1
ATOM 906 O O . GLU A 1 125 ? -1.083 4.526 -17.266 1.00 83.25 125 GLU A O 1
ATOM 911 N N . PHE A 1 126 ? -3.119 3.797 -17.748 1.00 81.50 126 PHE A N 1
ATOM 912 C CA . PHE A 1 126 ? -3.647 4.089 -16.405 1.00 81.50 126 PHE A CA 1
ATOM 913 C C . PHE A 1 126 ? -2.891 3.387 -15.255 1.00 81.50 126 PHE A C 1
ATOM 915 O O . PHE A 1 126 ? -2.955 3.821 -14.106 1.00 81.50 126 PHE A O 1
ATOM 922 N N . LEU A 1 127 ? -2.205 2.278 -15.543 1.00 78.62 127 LEU A N 1
ATOM 923 C CA . LEU A 1 127 ? -1.441 1.510 -14.558 1.00 78.62 127 LEU A CA 1
ATOM 924 C C . LEU A 1 127 ? 0.046 1.888 -14.527 1.00 78.62 127 LEU A C 1
ATOM 926 O O . LEU A 1 127 ? 0.757 1.400 -13.646 1.00 78.62 127 LEU A O 1
ATOM 930 N N . SER A 1 128 ? 0.511 2.717 -15.464 1.00 83.12 128 SER A N 1
ATOM 931 C CA . SER A 1 128 ? 1.899 3.167 -15.541 1.00 83.12 128 SER A CA 1
ATOM 932 C C . SER A 1 128 ? 2.161 4.362 -14.615 1.00 83.12 128 SER A C 1
ATOM 934 O O . SER A 1 128 ? 1.345 4.668 -13.740 1.00 83.12 128 SER A O 1
ATOM 936 N N . ASP A 1 129 ? 3.314 5.020 -14.756 1.00 79.38 129 ASP A N 1
ATOM 937 C CA . ASP A 1 129 ? 3.715 6.121 -13.876 1.00 79.38 129 ASP A CA 1
ATOM 938 C C . ASP A 1 129 ? 2.902 7.387 -14.176 1.00 79.38 129 ASP A C 1
ATOM 940 O O . ASP A 1 129 ? 3.316 8.259 -14.941 1.00 79.38 129 ASP A O 1
ATOM 944 N N . VAL A 1 130 ? 1.713 7.457 -13.571 1.00 74.94 130 VAL A N 1
ATOM 945 C CA . VAL A 1 130 ? 0.706 8.504 -13.807 1.00 74.94 130 VAL A CA 1
ATOM 946 C C . VAL A 1 130 ? 0.348 9.265 -12.531 1.00 74.94 130 VAL A C 1
ATOM 948 O O . VAL A 1 130 ? -0.233 10.338 -12.613 1.00 74.94 130 VAL A O 1
ATOM 951 N N . ILE A 1 131 ? 0.679 8.767 -11.334 1.00 76.19 131 ILE A N 1
ATOM 952 C CA . ILE A 1 131 ? 0.253 9.399 -10.074 1.00 76.19 131 ILE A CA 1
ATOM 953 C C . ILE A 1 131 ? 1.304 10.432 -9.624 1.00 76.19 131 ILE A C 1
ATOM 955 O O . ILE A 1 131 ? 2.366 10.030 -9.135 1.00 76.19 131 ILE A O 1
ATOM 959 N N . PRO A 1 132 ? 1.039 11.752 -9.728 1.00 78.69 132 PRO A N 1
ATOM 960 C CA . PRO A 1 132 ? 1.978 12.777 -9.287 1.00 78.69 132 PRO A CA 1
ATOM 961 C C . PRO A 1 132 ? 1.997 12.906 -7.762 1.00 78.69 132 PRO A C 1
ATOM 963 O O . PRO A 1 132 ? 0.962 13.085 -7.119 1.00 78.69 132 PRO A O 1
ATOM 966 N N . VAL A 1 133 ? 3.192 12.915 -7.171 1.00 76.75 133 VAL A N 1
ATOM 967 C CA . VAL A 1 133 ? 3.395 13.203 -5.746 1.00 76.75 133 VAL A CA 1
ATOM 968 C C . VAL A 1 133 ? 4.275 14.442 -5.611 1.00 76.75 133 VAL A C 1
ATOM 970 O O . VAL A 1 133 ? 5.498 14.368 -5.471 1.00 76.75 133 VAL A O 1
ATOM 973 N N . ALA A 1 134 ? 3.619 15.606 -5.636 1.00 75.38 134 ALA A N 1
ATOM 974 C CA . ALA A 1 134 ? 4.261 16.921 -5.600 1.00 75.38 134 ALA A CA 1
ATOM 975 C C . ALA A 1 134 ? 5.262 17.127 -4.441 1.00 75.38 134 ALA A C 1
ATOM 977 O O . ALA A 1 134 ? 6.352 17.640 -4.700 1.00 75.38 134 ALA A O 1
ATOM 978 N N . PRO A 1 135 ? 4.988 16.689 -3.191 1.00 78.69 135 PRO A N 1
ATOM 979 C CA . PRO A 1 135 ? 5.920 16.897 -2.078 1.00 78.69 135 PRO A CA 1
ATOM 980 C C . PRO A 1 135 ? 7.284 16.216 -2.257 1.00 78.69 135 PRO A C 1
ATOM 982 O O . PRO A 1 135 ? 8.276 16.691 -1.716 1.00 78.69 135 PRO A O 1
ATOM 985 N N . ILE A 1 136 ? 7.336 15.109 -3.007 1.00 75.62 136 ILE A N 1
ATOM 986 C CA . ILE A 1 136 ? 8.543 14.280 -3.196 1.00 75.62 136 ILE A CA 1
ATOM 987 C C . ILE A 1 136 ? 9.105 14.460 -4.616 1.00 75.62 136 ILE A C 1
ATOM 989 O O . ILE A 1 136 ? 10.072 13.811 -5.002 1.00 75.62 136 ILE A O 1
ATOM 993 N N . ARG A 1 137 ? 8.503 15.350 -5.415 1.00 83.06 137 ARG A N 1
ATOM 994 C CA . ARG A 1 137 ? 8.862 15.590 -6.816 1.00 83.06 137 ARG A CA 1
ATOM 995 C C . ARG A 1 137 ? 9.037 14.291 -7.615 1.00 83.06 137 ARG A C 1
ATOM 997 O O . ARG A 1 137 ? 10.045 14.096 -8.284 1.00 83.06 137 ARG A O 1
ATOM 1004 N N . SER A 1 138 ? 8.093 13.365 -7.460 1.00 78.88 138 SER A N 1
ATOM 1005 C CA . SER A 1 138 ? 8.162 12.014 -8.030 1.00 78.88 138 SER A CA 1
ATOM 1006 C C . SER A 1 138 ? 6.804 11.597 -8.590 1.00 78.88 138 SER A C 1
ATOM 1008 O O . SER A 1 138 ? 5.767 12.062 -8.110 1.00 78.88 138 SER A O 1
ATOM 1010 N N . VAL A 1 139 ? 6.811 10.710 -9.583 1.00 79.69 139 VAL A N 1
ATOM 1011 C CA . VAL A 1 139 ? 5.611 10.092 -10.162 1.00 79.69 139 VAL A CA 1
ATOM 1012 C C . VAL A 1 139 ? 5.641 8.603 -9.826 1.00 79.69 139 VAL A C 1
ATOM 1014 O O . VAL A 1 139 ? 6.711 8.000 -9.830 1.00 79.69 139 VAL A O 1
ATOM 1017 N N . PHE A 1 140 ? 4.493 8.029 -9.475 1.00 83.31 140 PHE A N 1
ATOM 1018 C CA . PHE A 1 140 ? 4.387 6.619 -9.103 1.00 83.31 140 PHE A CA 1
ATOM 1019 C C . PHE A 1 140 ? 3.335 5.887 -9.933 1.00 83.31 140 PHE A C 1
ATOM 1021 O O . PHE A 1 140 ? 2.304 6.453 -10.306 1.00 83.31 140 PHE A O 1
ATOM 1028 N N . SER A 1 141 ? 3.573 4.596 -10.142 1.00 86.12 141 SER A N 1
ATOM 1029 C CA . SER A 1 141 ? 2.574 3.652 -10.635 1.00 86.12 141 SER A CA 1
ATOM 1030 C C . SER A 1 141 ? 1.630 3.183 -9.523 1.00 86.12 141 SER A C 1
ATOM 1032 O O . SER A 1 141 ? 1.968 3.157 -8.331 1.00 86.12 141 SER A O 1
ATOM 1034 N N . LEU A 1 142 ? 0.440 2.720 -9.915 1.00 85.62 142 LEU A N 1
ATOM 1035 C CA . LEU A 1 142 ? -0.481 2.049 -8.991 1.00 85.62 142 LEU A CA 1
ATOM 1036 C C . LEU A 1 142 ? 0.160 0.789 -8.380 1.00 85.62 142 LEU A C 1
ATOM 1038 O O . LEU A 1 142 ? -0.044 0.489 -7.200 1.00 85.62 142 LEU A O 1
ATOM 1042 N N . GLY A 1 143 ? 0.957 0.061 -9.167 1.00 88.19 143 GLY A N 1
ATOM 1043 C CA . GLY A 1 143 ? 1.676 -1.111 -8.683 1.00 88.19 143 GLY A CA 1
ATOM 1044 C C . GLY A 1 143 ? 2.735 -0.755 -7.639 1.00 88.19 143 GLY A C 1
ATOM 1045 O O . GLY A 1 143 ? 2.807 -1.433 -6.616 1.00 88.19 143 GLY A O 1
ATOM 1046 N N . ASP A 1 144 ? 3.482 0.343 -7.798 1.00 88.44 144 ASP A N 1
ATOM 1047 C CA . ASP A 1 144 ? 4.445 0.802 -6.786 1.00 88.44 144 ASP A CA 1
ATOM 1048 C C . ASP A 1 144 ? 3.791 1.172 -5.455 1.00 88.44 144 ASP A C 1
ATOM 1050 O O . ASP A 1 144 ? 4.343 0.852 -4.395 1.00 88.44 144 ASP A O 1
ATOM 1054 N N . PHE A 1 145 ? 2.604 1.781 -5.495 1.00 89.06 145 PHE A N 1
ATOM 1055 C CA . PHE A 1 145 ? 1.822 2.057 -4.292 1.00 89.06 145 PHE A CA 1
ATOM 1056 C C . PHE A 1 145 ? 1.439 0.762 -3.563 1.00 89.06 145 PHE A C 1
ATOM 1058 O O . PHE A 1 145 ? 1.676 0.631 -2.360 1.00 89.06 145 PHE A O 1
ATOM 1065 N N . LEU A 1 146 ? 0.915 -0.232 -4.287 1.00 90.06 146 LEU A N 1
ATOM 1066 C CA . LEU A 1 146 ? 0.552 -1.538 -3.724 1.00 90.06 146 LEU A CA 1
ATOM 1067 C C . LEU A 1 146 ? 1.767 -2.303 -3.186 1.00 90.06 146 LEU A C 1
ATOM 1069 O O . LEU A 1 146 ? 1.688 -2.919 -2.123 1.00 90.06 146 LEU A O 1
ATOM 1073 N N . VAL A 1 147 ? 2.903 -2.231 -3.880 1.00 92.00 147 VAL A N 1
ATOM 1074 C CA . VAL A 1 147 ? 4.185 -2.797 -3.438 1.00 92.00 147 VAL A CA 1
ATOM 1075 C C . VAL A 1 147 ? 4.671 -2.115 -2.162 1.00 92.00 147 VAL A C 1
ATOM 1077 O O . VAL A 1 147 ? 5.111 -2.796 -1.236 1.00 92.00 147 VAL A O 1
ATOM 1080 N N . GLY A 1 148 ? 4.589 -0.785 -2.088 1.00 89.12 148 GLY A N 1
ATOM 1081 C CA . GLY A 1 148 ? 4.930 -0.015 -0.894 1.00 89.12 148 GLY A CA 1
ATOM 1082 C C . GLY A 1 148 ? 4.032 -0.366 0.291 1.00 89.12 148 GLY A C 1
ATOM 1083 O O . GLY A 1 148 ? 4.536 -0.631 1.381 1.00 89.12 148 GLY A O 1
ATOM 1084 N N . LEU A 1 149 ? 2.719 -0.451 0.068 1.00 86.94 149 LEU A N 1
ATOM 1085 C CA . LEU A 1 149 ? 1.736 -0.809 1.089 1.00 86.94 149 LEU A CA 1
ATOM 1086 C C . LEU A 1 149 ? 1.903 -2.257 1.569 1.00 86.94 149 LEU A C 1
ATOM 1088 O O . LEU A 1 149 ? 1.905 -2.511 2.770 1.00 86.94 149 LEU A O 1
ATOM 1092 N N . GLY A 1 150 ? 2.101 -3.209 0.655 1.00 88.62 150 GLY A N 1
ATOM 1093 C CA . GLY A 1 150 ? 2.414 -4.597 1.001 1.00 88.62 150 GLY A CA 1
ATOM 1094 C C . GLY A 1 150 ? 3.722 -4.704 1.788 1.00 88.62 150 GLY A C 1
ATOM 1095 O O . GLY A 1 150 ? 3.763 -5.349 2.834 1.00 88.62 150 GLY A O 1
ATOM 1096 N N . GLY A 1 151 ? 4.763 -3.995 1.339 1.00 90.50 151 GLY A N 1
ATOM 1097 C CA . GLY A 1 151 ? 6.041 -3.879 2.040 1.00 90.50 151 GLY A CA 1
ATOM 1098 C C . GLY A 1 151 ? 5.918 -3.264 3.435 1.00 90.50 151 GLY A C 1
ATOM 1099 O O . GLY A 1 151 ? 6.642 -3.685 4.325 1.00 90.50 151 GLY A O 1
ATOM 1100 N N . PHE A 1 152 ? 4.988 -2.331 3.650 1.00 90.56 152 PHE A N 1
ATOM 1101 C CA . PHE A 1 152 ? 4.665 -1.762 4.963 1.00 90.56 152 PHE A CA 1
ATOM 1102 C C . PHE A 1 152 ? 3.934 -2.755 5.870 1.00 90.56 152 PHE A C 1
ATOM 1104 O O . PHE A 1 152 ? 4.328 -2.958 7.019 1.00 90.56 152 PHE A O 1
ATOM 1111 N N . LEU A 1 153 ? 2.884 -3.398 5.356 1.00 89.19 153 LEU A N 1
ATOM 1112 C CA . LEU A 1 153 ? 2.012 -4.266 6.146 1.00 89.19 153 LEU A CA 1
ATOM 1113 C C . LEU A 1 153 ? 2.733 -5.507 6.674 1.00 89.19 153 LEU A C 1
ATOM 1115 O O . LEU A 1 153 ? 2.460 -5.908 7.803 1.00 89.19 153 LEU A O 1
ATOM 1119 N N . ILE A 1 154 ? 3.654 -6.086 5.894 1.00 91.00 154 ILE A N 1
ATOM 1120 C CA . ILE A 1 154 ? 4.396 -7.297 6.281 1.00 91.00 154 ILE A CA 1
ATOM 1121 C C . ILE A 1 154 ? 5.119 -7.108 7.631 1.00 91.00 154 ILE A C 1
ATOM 1123 O O . ILE A 1 154 ? 4.752 -7.792 8.586 1.00 91.00 154 ILE A O 1
ATOM 1127 N N . PRO A 1 155 ? 6.103 -6.198 7.776 1.00 90.00 155 PRO A N 1
ATOM 1128 C CA . PRO A 1 155 ? 6.789 -5.992 9.046 1.00 90.00 155 PRO A CA 1
ATOM 1129 C C . PRO A 1 155 ? 5.886 -5.352 10.100 1.00 90.00 155 PRO A C 1
ATOM 1131 O O . PRO A 1 155 ? 5.994 -5.727 11.264 1.00 90.00 155 PRO A O 1
ATOM 1134 N N . PHE A 1 156 ? 4.978 -4.442 9.717 1.00 89.19 156 PHE A N 1
ATOM 1135 C CA . PHE A 1 156 ? 4.058 -3.811 10.664 1.00 89.19 156 PHE A CA 1
ATOM 1136 C C . PHE A 1 156 ? 3.242 -4.867 11.410 1.00 89.19 156 PHE A C 1
ATOM 1138 O O . PHE A 1 156 ? 3.303 -4.936 12.634 1.00 89.19 156 PHE A O 1
ATOM 1145 N N . MET A 1 157 ? 2.536 -5.737 10.681 1.00 88.19 157 MET A N 1
ATOM 1146 C CA . MET A 1 157 ? 1.697 -6.774 11.281 1.00 88.19 157 MET A CA 1
ATOM 1147 C C . MET A 1 157 ? 2.510 -7.861 11.982 1.00 88.19 157 MET A C 1
ATOM 1149 O O . MET A 1 157 ? 2.025 -8.444 12.946 1.00 88.19 157 MET A O 1
ATOM 1153 N N . TRP A 1 158 ? 3.739 -8.128 11.535 1.00 87.94 158 TRP A N 1
ATOM 1154 C CA . TRP A 1 158 ? 4.602 -9.116 12.185 1.00 87.94 158 TRP A CA 1
ATOM 1155 C C . TRP A 1 158 ? 5.131 -8.649 13.546 1.00 87.94 158 TRP A C 1
ATOM 1157 O O . TRP A 1 158 ? 5.326 -9.454 14.458 1.00 87.94 158 TRP A O 1
ATOM 1167 N N . LEU A 1 159 ? 5.358 -7.343 13.687 1.00 87.81 159 LEU A N 1
ATOM 1168 C CA . LEU A 1 159 ? 5.775 -6.717 14.940 1.00 87.81 159 LEU A CA 1
ATOM 1169 C C . LEU A 1 159 ? 4.636 -6.633 15.955 1.00 87.81 159 LEU A C 1
ATOM 1171 O O . LEU A 1 159 ? 4.898 -6.648 17.160 1.00 87.81 159 LEU A O 1
ATOM 1175 N N . GLN A 1 160 ? 3.387 -6.563 15.487 1.00 86.19 160 GLN A N 1
ATOM 1176 C CA . GLN A 1 160 ? 2.233 -6.497 16.373 1.00 86.19 160 GLN A CA 1
ATOM 1177 C C . GLN A 1 160 ? 2.109 -7.763 17.240 1.00 86.19 160 GLN A C 1
ATOM 1179 O O . GLN A 1 160 ? 2.507 -8.864 16.827 1.00 86.19 160 GLN A O 1
ATOM 1184 N N . PRO A 1 161 ? 1.540 -7.643 18.456 1.00 77.69 161 PRO A N 1
ATOM 1185 C CA . PRO A 1 161 ? 1.111 -8.799 19.226 1.00 77.69 161 PRO A CA 1
ATOM 1186 C C . PRO A 1 161 ? 0.216 -9.679 18.351 1.00 77.69 161 PRO A C 1
ATOM 1188 O O . PRO A 1 161 ? -0.578 -9.166 17.563 1.00 77.69 161 PRO A O 1
ATOM 1191 N N . ALA A 1 162 ? 0.321 -11.006 18.488 1.00 67.56 162 ALA A N 1
ATOM 1192 C CA . ALA A 1 162 ? -0.660 -11.869 17.844 1.00 67.56 162 ALA A CA 1
ATOM 1193 C C . ALA A 1 162 ? -2.003 -11.466 18.448 1.00 67.56 162 ALA A C 1
ATOM 1195 O O . ALA A 1 162 ? -2.168 -11.613 19.662 1.00 67.56 162 ALA A O 1
ATOM 1196 N N . ALA A 1 163 ? -2.892 -10.874 17.641 1.00 59.78 163 ALA A N 1
ATOM 1197 C CA . ALA A 1 163 ? -4.224 -10.502 18.092 1.00 59.78 163 ALA A CA 1
ATOM 1198 C C . ALA A 1 163 ? -4.776 -11.721 18.825 1.00 59.78 163 ALA A C 1
ATOM 1200 O O . ALA A 1 163 ? -4.795 -12.803 18.229 1.00 59.78 163 ALA A O 1
ATOM 1201 N N . ALA A 1 164 ? -5.074 -11.573 20.124 1.00 54.31 164 ALA A N 1
ATOM 1202 C CA . ALA A 1 164 ? -5.538 -12.668 20.967 1.00 54.31 164 ALA A CA 1
ATOM 1203 C C . ALA A 1 164 ? -6.596 -13.413 20.165 1.00 54.31 164 ALA A C 1
ATOM 1205 O O . ALA A 1 164 ? -7.599 -12.799 19.806 1.00 54.31 164 ALA A O 1
ATOM 1206 N N . ALA A 1 165 ? -6.268 -14.643 19.748 1.00 51.09 165 ALA A N 1
ATOM 1207 C CA . ALA A 1 165 ? -6.917 -15.292 18.620 1.00 51.09 165 ALA A CA 1
ATOM 1208 C C . ALA A 1 165 ? -8.430 -15.163 18.776 1.00 51.09 165 ALA A C 1
ATOM 1210 O O . ALA A 1 165 ? -9.000 -15.799 19.665 1.00 51.09 165 ALA A O 1
ATOM 1211 N N . MET A 1 166 ? -9.061 -14.306 17.961 1.00 54.44 166 MET A N 1
ATOM 1212 C CA . MET A 1 166 ? -10.516 -14.261 17.887 1.00 54.44 166 MET A CA 1
ATOM 1213 C C . MET A 1 166 ? -10.913 -15.690 17.558 1.00 54.44 166 MET A C 1
ATOM 1215 O O . MET A 1 166 ? -10.513 -16.229 16.518 1.00 54.44 166 MET A O 1
ATOM 1219 N N . ARG A 1 167 ? -11.569 -16.364 18.504 1.00 54.91 167 ARG A N 1
ATOM 1220 C CA . ARG A 1 167 ? -11.892 -17.778 18.336 1.00 54.91 167 ARG A CA 1
ATOM 1221 C C . ARG A 1 167 ? -12.767 -17.840 17.091 1.00 54.91 167 ARG A C 1
ATOM 1223 O O . ARG A 1 167 ? -13.625 -16.988 16.915 1.00 54.91 167 ARG A O 1
ATOM 1230 N N . GLY A 1 168 ? -12.582 -18.822 16.210 1.00 54.00 168 GLY A N 1
ATOM 1231 C CA . GLY A 1 168 ? -13.353 -18.901 14.955 1.00 54.00 168 GLY A CA 1
ATOM 1232 C C . GLY A 1 168 ? -14.887 -18.877 15.134 1.00 54.00 168 GLY A C 1
ATOM 1233 O O . GLY A 1 168 ? -15.610 -18.628 14.172 1.00 54.00 168 GLY A O 1
ATOM 1234 N N . GLY A 1 169 ? -15.384 -19.092 16.361 1.00 56.78 169 GLY A N 1
ATOM 1235 C CA . GLY A 1 169 ? -16.781 -18.878 16.749 1.00 56.78 169 GLY A CA 1
ATOM 1236 C C . GLY A 1 169 ? -17.216 -17.409 16.862 1.00 56.78 169 GLY A C 1
ATOM 1237 O O . GLY A 1 169 ? -18.387 -17.127 16.632 1.00 56.78 169 GLY A O 1
ATOM 1238 N N . ASP A 1 170 ? -16.309 -16.466 17.129 1.00 57.41 170 ASP A N 1
ATOM 1239 C CA . ASP A 1 170 ? -16.621 -15.039 17.290 1.00 57.41 170 ASP A CA 1
ATOM 1240 C C . ASP A 1 170 ? -16.983 -14.388 15.944 1.00 57.41 170 ASP A C 1
ATOM 1242 O O . ASP A 1 170 ? -17.958 -13.643 15.868 1.00 57.41 170 ASP A O 1
ATOM 1246 N N . LEU A 1 171 ? -16.289 -14.759 14.858 1.00 56.91 171 LEU A N 1
ATOM 1247 C CA . LEU A 1 171 ? -16.594 -14.312 13.485 1.00 56.91 171 LEU A CA 1
ATOM 1248 C C . LEU A 1 171 ? -17.882 -14.932 12.91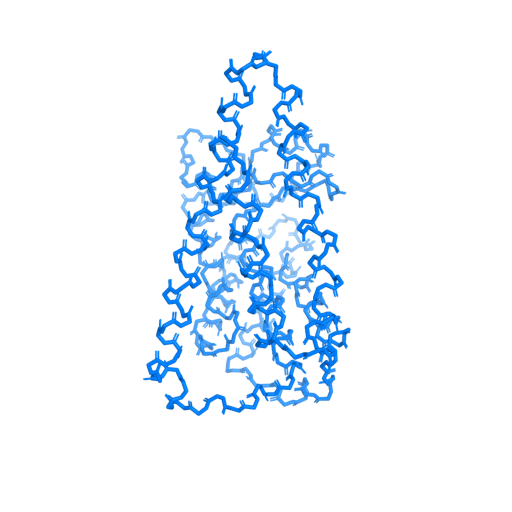7 1.00 56.91 171 LEU A C 1
ATOM 1250 O O . LEU A 1 171 ? -18.495 -14.372 12.013 1.00 56.91 171 LEU A O 1
ATOM 1254 N N . ARG A 1 172 ? -18.294 -16.098 13.432 1.00 59.00 172 ARG A N 1
ATOM 1255 C CA . ARG A 1 172 ? -19.557 -16.770 13.076 1.00 59.00 172 ARG A CA 1
ATOM 1256 C C . ARG A 1 172 ? -20.696 -16.442 14.038 1.00 59.00 172 ARG A C 1
ATOM 1258 O O . ARG A 1 172 ? -21.793 -16.976 13.888 1.00 59.00 172 ARG A O 1
ATOM 1265 N N . SER A 1 173 ? -20.447 -15.597 15.036 1.00 74.31 173 SER A N 1
ATOM 1266 C CA . SER A 1 173 ? -21.470 -15.242 16.004 1.00 74.31 173 SER A CA 1
ATOM 1267 C C . SER A 1 173 ? -22.526 -14.339 15.349 1.00 74.31 173 SER A C 1
ATOM 1269 O O . SER A 1 173 ? -22.180 -13.435 14.581 1.00 74.31 173 SER A O 1
ATOM 1271 N N . PRO A 1 174 ? -23.821 -14.523 15.661 1.00 72.44 174 PRO A N 1
ATOM 1272 C CA . PRO A 1 174 ? -24.869 -13.624 15.182 1.00 72.44 174 PRO A CA 1
ATOM 1273 C C . PRO A 1 174 ? -24.611 -12.169 15.604 1.00 72.44 174 PRO A C 1
ATOM 1275 O O . PRO A 1 174 ? -24.922 -11.250 14.855 1.00 72.44 174 PRO A O 1
ATOM 1278 N N . ASN A 1 175 ? -23.946 -11.949 16.743 1.00 75.00 175 ASN A N 1
ATOM 1279 C CA . ASN A 1 175 ? -23.538 -10.618 17.199 1.00 75.00 175 ASN A CA 1
ATOM 1280 C C . ASN A 1 175 ? -22.552 -9.936 16.238 1.00 75.00 175 ASN A C 1
ATOM 1282 O O . ASN A 1 175 ? -22.698 -8.745 15.966 1.00 75.00 175 ASN A O 1
ATOM 1286 N N . PHE A 1 176 ? -21.581 -10.678 15.695 1.00 74.81 176 PHE A N 1
ATOM 1287 C CA . PHE A 1 176 ? -20.677 -10.153 14.673 1.00 74.81 176 PHE A CA 1
ATOM 1288 C C . PHE A 1 176 ? -21.425 -9.850 13.373 1.00 74.81 176 PHE A C 1
ATOM 1290 O O . PHE A 1 176 ? -21.194 -8.801 12.782 1.00 74.81 176 PHE A O 1
ATOM 1297 N N . ALA A 1 177 ? -22.368 -10.706 12.963 1.00 77.31 177 ALA A N 1
ATOM 1298 C CA . ALA A 1 177 ? -23.185 -10.463 11.774 1.00 77.31 177 ALA A CA 1
ATOM 1299 C C . ALA A 1 177 ? -24.050 -9.193 11.906 1.00 77.31 177 ALA A C 1
ATOM 1301 O O . ALA A 1 177 ? -24.081 -8.377 10.986 1.00 77.31 177 ALA A O 1
ATOM 1302 N N . PHE A 1 178 ? -24.691 -8.973 13.061 1.00 79.50 178 PHE A N 1
ATOM 1303 C CA . PHE A 1 178 ? -25.454 -7.748 13.336 1.00 79.50 178 PHE A CA 1
ATOM 1304 C C . PHE A 1 178 ? -24.563 -6.504 13.381 1.00 79.50 178 PHE A C 1
ATOM 1306 O O . PHE A 1 178 ? -24.910 -5.484 12.786 1.00 79.50 178 PHE A O 1
ATOM 1313 N N . PHE A 1 179 ? -23.400 -6.587 14.035 1.00 79.56 179 PHE A N 1
ATOM 1314 C CA . PHE A 1 179 ? -22.424 -5.496 14.047 1.00 79.56 179 PHE A CA 1
ATOM 1315 C C . PHE A 1 179 ? -21.934 -5.164 12.633 1.00 79.56 179 PHE A C 1
ATOM 1317 O O . PHE A 1 179 ? -21.932 -4.000 12.238 1.00 79.56 179 PHE A O 1
ATOM 1324 N N . TRP A 1 180 ? -21.556 -6.183 11.861 1.00 83.00 180 TRP A N 1
ATOM 1325 C CA . TRP A 1 180 ? -21.038 -6.021 10.508 1.00 83.00 180 TRP A CA 1
ATOM 1326 C C . TRP A 1 180 ? -22.090 -5.422 9.577 1.00 83.00 180 TRP A C 1
ATOM 1328 O O . TRP A 1 180 ? -21.785 -4.487 8.847 1.00 83.00 180 TRP A O 1
ATOM 1338 N N . MET A 1 181 ? -23.339 -5.887 9.650 1.00 80.94 181 MET A N 1
ATOM 1339 C CA . MET A 1 181 ? -24.434 -5.338 8.850 1.00 80.94 181 MET A CA 1
ATOM 1340 C C . MET A 1 181 ? -24.756 -3.890 9.243 1.00 80.94 181 MET A C 1
ATOM 1342 O O . MET A 1 181 ? -24.915 -3.043 8.367 1.00 80.94 181 MET A O 1
ATOM 1346 N N . GLY A 1 182 ? -24.766 -3.574 10.542 1.00 80.75 182 GLY A N 1
ATOM 1347 C CA . GLY A 1 182 ? -24.919 -2.198 11.023 1.00 80.75 182 GLY A CA 1
ATOM 1348 C C . GLY A 1 182 ? -23.788 -1.278 10.546 1.00 80.75 182 GLY A C 1
ATOM 1349 O O . GLY A 1 182 ? -24.046 -0.157 10.103 1.00 80.75 182 GLY A O 1
ATOM 1350 N N . GLN A 1 183 ? -22.541 -1.758 10.564 1.00 78.56 183 GLN A N 1
ATOM 1351 C CA . GLN A 1 183 ? -21.387 -1.019 10.044 1.00 78.56 183 GLN A CA 1
ATOM 1352 C C . GLN A 1 183 ? -21.425 -0.869 8.524 1.00 78.56 183 GLN A C 1
ATOM 1354 O O . GLN A 1 183 ? -21.131 0.214 8.029 1.00 78.56 183 GLN A O 1
ATOM 1359 N N . ALA A 1 184 ? -21.813 -1.907 7.783 1.00 79.19 184 ALA A N 1
ATOM 1360 C CA . ALA A 1 184 ? -21.914 -1.861 6.329 1.00 79.19 184 ALA A CA 1
ATOM 1361 C C . ALA A 1 184 ? -22.946 -0.819 5.880 1.00 79.19 184 ALA A C 1
ATOM 1363 O O . ALA A 1 184 ? -22.639 0.022 5.037 1.00 79.19 184 ALA A O 1
ATOM 1364 N N . ILE A 1 185 ? -24.131 -0.816 6.499 1.00 81.44 185 ILE A N 1
ATOM 1365 C CA . ILE A 1 185 ? -25.178 0.176 6.221 1.00 81.44 185 ILE A CA 1
ATOM 1366 C C . ILE A 1 185 ? -24.690 1.585 6.583 1.00 81.44 185 ILE A C 1
ATOM 1368 O O . ILE A 1 185 ? -24.814 2.500 5.772 1.00 81.44 185 ILE A O 1
ATOM 1372 N N . SER A 1 186 ? -24.084 1.758 7.762 1.00 76.00 186 SER A N 1
ATOM 1373 C CA . SER A 1 186 ? -23.584 3.068 8.207 1.00 76.00 186 SER A CA 1
ATOM 1374 C C . SER A 1 186 ? -22.509 3.616 7.264 1.00 76.00 186 SER A C 1
ATOM 1376 O O . SER A 1 186 ? -22.604 4.750 6.804 1.00 76.00 186 SER A O 1
ATOM 1378 N N . ARG A 1 187 ? -21.526 2.787 6.889 1.00 76.88 187 ARG A N 1
ATOM 1379 C CA . ARG A 1 187 ? -20.438 3.176 5.979 1.00 76.88 187 ARG A CA 1
ATOM 1380 C C . ARG A 1 187 ? -20.907 3.440 4.557 1.00 76.88 187 ARG A C 1
ATOM 1382 O O . ARG A 1 187 ? -20.282 4.230 3.860 1.00 76.88 187 ARG A O 1
ATOM 1389 N N . PHE A 1 188 ? -21.993 2.806 4.128 1.00 77.56 188 PHE A N 1
ATOM 1390 C CA . PHE A 1 188 ? -22.612 3.097 2.840 1.00 77.56 188 PHE A CA 1
ATOM 1391 C C . PHE A 1 188 ? -23.359 4.442 2.840 1.00 77.56 188 PHE A C 1
ATOM 1393 O O . PHE A 1 188 ? -23.426 5.111 1.811 1.00 77.56 188 PHE A O 1
ATOM 1400 N N . GLY A 1 189 ? -23.881 4.870 3.993 1.00 74.88 189 GLY A N 1
ATOM 1401 C CA . GLY A 1 189 ? -24.542 6.166 4.155 1.00 74.88 189 GLY A CA 1
ATOM 1402 C C . GLY A 1 189 ? -23.590 7.368 4.119 1.00 74.88 189 GLY A C 1
ATOM 1403 O O . GLY A 1 189 ? -23.991 8.44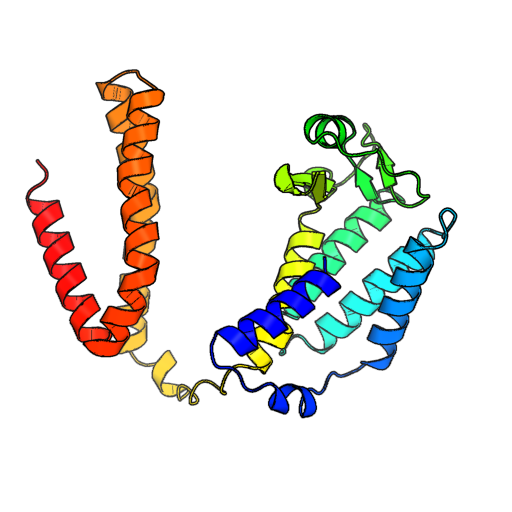2 3.661 1.00 74.88 189 GLY A O 1
ATOM 1404 N N . ASP A 1 190 ? -22.330 7.203 4.540 1.00 81.19 190 ASP A N 1
ATOM 1405 C CA . ASP A 1 190 ? -21.369 8.316 4.632 1.00 81.19 190 ASP A CA 1
ATOM 1406 C C . ASP A 1 190 ? -21.110 8.994 3.263 1.00 81.19 190 ASP A C 1
ATOM 1408 O O . ASP A 1 190 ? -21.256 10.218 3.169 1.00 81.19 190 ASP A O 1
ATOM 1412 N N . PRO A 1 191 ? -20.808 8.264 2.162 1.00 78.25 191 PRO A N 1
ATOM 1413 C CA . PRO A 1 191 ? -20.632 8.883 0.847 1.00 78.25 191 PRO A CA 1
ATOM 1414 C C . PRO A 1 191 ? -21.906 9.542 0.318 1.00 78.25 191 PRO A C 1
ATOM 1416 O O . PRO A 1 191 ? -21.832 10.608 -0.288 1.00 78.25 191 PRO A O 1
ATOM 1419 N N . ILE A 1 192 ? -23.075 8.939 0.565 1.00 81.69 192 ILE A N 1
ATOM 1420 C CA . ILE A 1 192 ? -24.368 9.499 0.143 1.00 81.69 192 ILE A CA 1
ATOM 1421 C C . ILE A 1 192 ? -24.595 10.845 0.827 1.00 81.69 192 ILE A C 1
ATOM 1423 O O . ILE A 1 192 ? -24.974 11.811 0.170 1.00 81.69 192 ILE A O 1
ATOM 1427 N N . THR A 1 193 ? -24.298 10.925 2.124 1.00 83.31 193 THR A N 1
ATOM 1428 C CA . THR A 1 193 ? -24.397 12.164 2.903 1.00 83.31 193 THR A CA 1
ATOM 1429 C C . THR A 1 193 ? -23.469 13.237 2.344 1.00 83.31 193 THR A C 1
ATOM 1431 O O . THR A 1 193 ? -23.882 14.382 2.180 1.00 83.31 193 THR A O 1
ATOM 1434 N N . LEU A 1 194 ? -22.234 12.876 1.987 1.00 83.81 194 LEU A N 1
ATOM 1435 C CA . LEU A 1 194 ? -21.262 13.818 1.431 1.00 83.81 194 LEU A CA 1
ATOM 1436 C C . LEU A 1 194 ? -21.685 14.321 0.041 1.00 83.81 194 LEU A C 1
ATOM 1438 O O . LEU A 1 194 ? -21.606 15.521 -0.231 1.00 83.81 194 LEU A O 1
ATOM 1442 N N . ILE A 1 195 ? -22.195 13.435 -0.819 1.00 85.69 195 ILE A N 1
ATOM 1443 C CA . ILE A 1 195 ? -22.744 13.802 -2.133 1.00 85.69 195 ILE A CA 1
ATOM 1444 C C . ILE A 1 195 ? -23.957 14.721 -1.966 1.00 85.69 195 ILE A C 1
ATOM 1446 O O . ILE A 1 195 ? -24.024 15.762 -2.618 1.00 85.69 195 ILE A O 1
ATOM 1450 N N . ALA A 1 196 ? -24.888 14.373 -1.075 1.00 87.81 196 ALA A N 1
ATOM 1451 C CA . ALA A 1 196 ? -26.076 15.170 -0.797 1.00 87.81 196 ALA A CA 1
ATOM 1452 C C . ALA A 1 196 ? -25.707 16.557 -0.258 1.00 87.81 196 ALA A C 1
ATOM 1454 O O . ALA A 1 196 ? -26.207 17.554 -0.773 1.00 87.81 196 ALA A O 1
ATOM 1455 N N . LEU A 1 197 ? -24.782 16.635 0.703 1.00 87.81 197 LEU A N 1
ATOM 1456 C CA . LEU A 1 197 ? -24.268 17.895 1.242 1.00 87.81 197 LEU A CA 1
ATOM 1457 C C . LEU A 1 197 ? -23.658 18.758 0.133 1.00 87.81 197 LEU A C 1
ATOM 1459 O O . LEU A 1 197 ? -24.034 19.914 -0.029 1.00 87.81 197 LEU A O 1
ATOM 1463 N N . THR A 1 198 ? -22.779 18.174 -0.686 1.00 86.06 198 THR A N 1
ATOM 1464 C CA . THR A 1 198 ? -22.132 18.874 -1.807 1.00 86.06 198 THR A CA 1
ATOM 1465 C C . THR A 1 198 ? -23.172 19.413 -2.792 1.00 86.06 198 THR A C 1
ATOM 1467 O O . THR A 1 198 ? -23.130 20.583 -3.176 1.00 86.06 198 THR A O 1
ATOM 1470 N N . TYR A 1 199 ? -24.145 18.582 -3.172 1.00 89.94 199 TYR A N 1
ATOM 1471 C CA . TYR A 1 199 ? -25.200 18.950 -4.109 1.00 89.94 199 TYR A CA 1
ATOM 1472 C C . TYR A 1 199 ? -26.128 20.036 -3.551 1.00 89.94 199 TYR A C 1
ATOM 1474 O O . TYR A 1 199 ? -26.385 21.025 -4.235 1.00 89.94 199 TYR A O 1
ATOM 1482 N N . VAL A 1 200 ? -26.613 19.886 -2.315 1.00 91.06 200 VAL A N 1
ATOM 1483 C CA . VAL A 1 200 ? -27.540 20.831 -1.675 1.00 91.06 200 VAL A CA 1
ATOM 1484 C C . VAL A 1 200 ? -26.863 22.177 -1.441 1.00 91.06 200 VAL A C 1
ATOM 1486 O O . VAL A 1 200 ? -27.434 23.208 -1.799 1.00 91.06 200 VAL A O 1
ATOM 1489 N N . THR A 1 201 ? -25.633 22.195 -0.919 1.00 92.19 201 THR A N 1
ATOM 1490 C CA . THR A 1 201 ? -24.891 23.443 -0.702 1.00 92.19 201 THR A CA 1
ATOM 1491 C C . THR A 1 201 ? -24.610 24.153 -2.020 1.00 92.19 201 THR A C 1
ATOM 1493 O O . THR A 1 201 ? -24.846 25.360 -2.114 1.00 92.19 201 THR A O 1
ATOM 1496 N N . TYR A 1 202 ? -24.185 23.433 -3.062 1.00 91.69 202 TYR A N 1
ATOM 1497 C CA . TYR A 1 202 ? -23.954 24.046 -4.367 1.00 91.69 202 TYR A CA 1
ATOM 1498 C C . TYR A 1 202 ? -25.254 24.554 -4.993 1.00 91.69 202 TYR A C 1
ATOM 1500 O O . TYR A 1 202 ? -25.301 25.677 -5.481 1.00 91.69 202 TYR A O 1
ATOM 1508 N N . ARG A 1 203 ? -26.347 23.785 -4.931 1.00 93.62 203 ARG A N 1
ATOM 1509 C CA . ARG A 1 203 ? -27.653 24.217 -5.454 1.00 93.62 203 ARG A CA 1
ATOM 1510 C C . ARG A 1 203 ? -28.170 25.468 -4.753 1.00 93.62 203 ARG A C 1
ATOM 1512 O O . ARG A 1 203 ? -28.665 26.354 -5.444 1.00 93.62 203 ARG A O 1
ATOM 1519 N N . ALA A 1 204 ? -28.028 25.551 -3.433 1.00 92.88 204 ALA A N 1
ATOM 1520 C CA . ALA A 1 204 ? -28.504 26.681 -2.640 1.00 92.88 204 ALA A CA 1
ATOM 1521 C C . ALA A 1 204 ? -27.629 27.937 -2.788 1.00 92.88 204 ALA A C 1
ATOM 1523 O O . ALA A 1 204 ? -28.154 29.045 -2.808 1.00 92.88 204 ALA A O 1
ATOM 1524 N N . THR A 1 205 ? -26.306 27.780 -2.890 1.00 94.25 205 THR A N 1
ATOM 1525 C CA . THR A 1 205 ? -25.364 28.917 -2.877 1.00 94.25 205 THR A CA 1
ATOM 1526 C C . THR A 1 205 ? -24.813 29.292 -4.251 1.00 94.25 205 THR A C 1
ATOM 1528 O O . THR A 1 205 ? -24.285 30.389 -4.409 1.00 94.25 205 THR A O 1
ATOM 1531 N N . GLN A 1 206 ? -24.876 28.378 -5.226 1.00 93.38 206 GLN A N 1
ATOM 1532 C CA . GLN A 1 206 ? -24.197 28.448 -6.530 1.00 93.38 206 GLN A CA 1
ATOM 1533 C C . GLN A 1 206 ? -22.683 28.735 -6.429 1.00 93.38 206 GLN A C 1
ATOM 1535 O O . GLN A 1 206 ? -22.061 29.192 -7.385 1.00 93.38 206 GLN A O 1
ATOM 1540 N N . SER A 1 207 ? -22.064 28.455 -5.274 1.00 90.94 207 SER A N 1
ATOM 1541 C CA . SER A 1 207 ? -20.668 28.787 -4.983 1.00 90.94 207 SER A CA 1
ATOM 1542 C C . SER A 1 207 ? -19.839 27.540 -4.690 1.00 90.94 207 SER A C 1
ATOM 1544 O O . SER A 1 207 ? -20.093 26.798 -3.735 1.00 90.94 207 SER A O 1
ATOM 1546 N N . ALA A 1 208 ? -18.787 27.335 -5.487 1.00 86.94 208 ALA A N 1
ATOM 1547 C CA . ALA A 1 208 ? -17.830 26.249 -5.282 1.00 86.94 208 ALA A CA 1
ATOM 1548 C C . ALA A 1 208 ? -17.059 26.399 -3.957 1.00 86.94 208 ALA A C 1
ATOM 1550 O O . ALA A 1 208 ? -16.799 25.404 -3.284 1.00 86.94 208 ALA A O 1
ATOM 1551 N N . LEU A 1 209 ? -16.756 27.636 -3.540 1.00 91.50 209 LEU A N 1
ATOM 1552 C CA . LEU A 1 209 ? -16.031 27.909 -2.295 1.00 91.50 209 LEU A CA 1
ATOM 1553 C C . LEU A 1 209 ? -16.851 27.518 -1.060 1.00 91.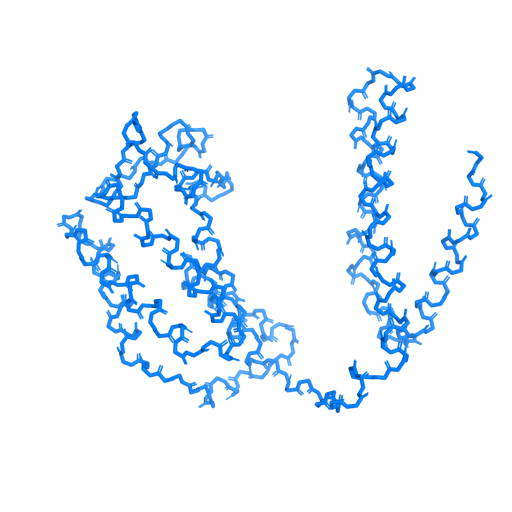50 209 LEU A C 1
ATOM 1555 O O . LEU A 1 209 ? -16.340 26.838 -0.176 1.00 91.50 209 LEU A O 1
ATOM 1559 N N . LEU A 1 210 ? -18.128 27.913 -1.004 1.00 90.44 210 LEU A N 1
ATOM 1560 C CA . LEU A 1 210 ? -19.007 27.572 0.123 1.00 90.44 210 LEU A CA 1
ATOM 1561 C C . LEU A 1 210 ? -19.272 26.066 0.198 1.00 90.44 210 LEU A C 1
ATOM 1563 O O . LEU A 1 210 ? -19.322 25.500 1.286 1.00 90.44 210 LEU A O 1
ATOM 1567 N N . THR A 1 211 ? -19.361 25.411 -0.958 1.00 90.31 211 THR A N 1
ATOM 1568 C CA . THR A 1 211 ? -19.478 23.952 -1.045 1.00 90.31 211 THR A CA 1
ATOM 1569 C C . THR A 1 211 ? -18.225 23.261 -0.502 1.00 90.31 211 THR A C 1
ATOM 1571 O O . THR A 1 211 ? -18.330 22.350 0.316 1.00 90.31 211 THR A O 1
ATOM 1574 N N . ALA A 1 212 ? -17.031 23.730 -0.879 1.00 88.38 212 ALA A N 1
ATOM 1575 C CA . ALA A 1 212 ? -15.774 23.199 -0.356 1.00 88.38 212 ALA A CA 1
ATOM 1576 C C . ALA A 1 212 ? -15.647 23.406 1.162 1.00 88.38 212 ALA A C 1
ATOM 1578 O O . ALA A 1 212 ? -15.265 22.481 1.876 1.00 88.38 212 ALA A O 1
ATOM 1579 N N . LEU A 1 213 ? -16.025 24.583 1.672 1.00 91.56 213 LEU A N 1
ATOM 1580 C CA . LEU A 1 213 ? -16.033 24.857 3.111 1.00 91.56 213 LEU A CA 1
ATOM 1581 C C . LEU A 1 213 ? -17.008 23.947 3.869 1.00 91.56 213 LEU A C 1
ATOM 1583 O O . LEU A 1 213 ? -16.649 23.458 4.934 1.00 91.56 213 LEU A O 1
ATOM 1587 N N . ALA A 1 214 ? -18.191 23.665 3.315 1.00 87.88 214 ALA A N 1
ATOM 1588 C CA . ALA A 1 214 ? -19.155 22.739 3.914 1.00 87.88 214 ALA A CA 1
ATOM 1589 C C . ALA A 1 214 ? -18.628 21.293 3.981 1.00 87.88 214 ALA A C 1
ATOM 1591 O O . ALA A 1 214 ? -18.821 20.593 4.973 1.00 87.88 214 ALA A O 1
ATOM 1592 N N . VAL A 1 215 ? -17.912 20.838 2.949 1.00 87.69 215 VAL A N 1
ATOM 1593 C CA . VAL A 1 215 ? -17.258 19.519 2.967 1.00 87.69 215 VAL A CA 1
ATOM 1594 C C . VAL A 1 215 ? -16.109 19.491 3.979 1.00 87.69 215 VAL A C 1
ATOM 1596 O O . VAL A 1 215 ? -15.948 18.509 4.708 1.00 87.69 215 VAL A O 1
ATOM 1599 N N . LEU A 1 216 ? -15.324 20.567 4.075 1.00 88.19 216 LEU A N 1
ATOM 1600 C CA . LEU A 1 216 ? -14.245 20.686 5.059 1.00 88.19 216 LEU A CA 1
ATOM 1601 C C . LEU A 1 216 ? -14.779 20.655 6.494 1.00 88.19 216 LEU A C 1
ATOM 1603 O O . LEU A 1 216 ? -14.249 19.919 7.324 1.00 88.19 216 LEU A O 1
ATOM 1607 N N . THR A 1 217 ? -15.857 21.377 6.799 1.00 89.06 217 THR A N 1
ATOM 1608 C CA . THR A 1 217 ? -16.472 21.337 8.135 1.00 89.06 217 THR A CA 1
ATOM 1609 C C . THR A 1 217 ? -17.063 19.969 8.473 1.00 89.06 217 THR A C 1
ATOM 1611 O O . THR A 1 217 ? -17.064 19.601 9.644 1.00 89.06 217 THR A O 1
ATOM 1614 N N . ALA A 1 218 ? -17.490 19.178 7.484 1.00 82.62 218 ALA A N 1
ATOM 1615 C CA . ALA A 1 218 ? -17.938 17.798 7.693 1.00 82.62 218 ALA A CA 1
ATOM 1616 C C . ALA A 1 218 ? -16.782 16.796 7.908 1.00 82.62 218 ALA A C 1
ATOM 1618 O O . ALA A 1 218 ? -16.964 15.753 8.537 1.00 82.62 218 ALA A O 1
ATOM 1619 N N . THR A 1 219 ? -15.584 17.083 7.394 1.00 79.62 219 THR A N 1
ATOM 1620 C CA . THR A 1 219 ? -14.451 16.135 7.378 1.00 79.62 219 THR A CA 1
ATOM 1621 C C . THR A 1 219 ? -13.396 16.421 8.443 1.00 79.62 219 THR A C 1
ATOM 1623 O O . THR A 1 219 ? -12.877 15.484 9.051 1.00 79.62 219 THR A O 1
ATOM 1626 N N . ILE A 1 220 ? -13.109 17.692 8.733 1.00 85.62 220 ILE A N 1
ATOM 1627 C CA . ILE A 1 220 ? -12.110 18.107 9.730 1.00 85.62 220 ILE A CA 1
ATOM 1628 C C . ILE A 1 220 ? -12.408 17.539 11.128 1.00 85.62 220 ILE A C 1
ATOM 1630 O O . ILE A 1 220 ? -11.483 17.001 11.741 1.00 85.62 220 ILE A O 1
ATOM 1634 N N . PRO A 1 221 ? -13.654 17.572 11.647 1.00 80.81 221 PRO A N 1
ATOM 1635 C CA . PRO A 1 221 ? -13.957 16.980 12.946 1.00 80.81 221 PRO A CA 1
ATOM 1636 C C . PRO A 1 221 ? -13.656 15.483 12.977 1.00 80.81 221 PRO A C 1
ATOM 1638 O O . PRO A 1 221 ? -13.069 15.007 13.941 1.00 80.81 221 PRO A O 1
ATOM 1641 N N . ASN A 1 222 ? -13.977 14.745 11.909 1.00 76.31 222 ASN A N 1
ATOM 1642 C CA . ASN A 1 222 ? -13.667 13.317 11.828 1.00 76.31 222 ASN A CA 1
ATOM 1643 C C . ASN A 1 222 ? -12.156 13.057 11.888 1.00 76.31 222 ASN A C 1
ATOM 1645 O O . ASN A 1 222 ? -11.726 12.120 12.557 1.00 76.31 222 ASN A O 1
ATOM 1649 N N . ALA A 1 223 ? -11.344 13.899 11.246 1.00 71.81 223 ALA A N 1
ATOM 1650 C CA . ALA A 1 223 ? -9.889 13.786 11.303 1.00 71.81 223 ALA A CA 1
ATOM 1651 C C . ALA A 1 223 ? -9.334 14.112 12.702 1.00 71.81 223 ALA A C 1
ATOM 1653 O O . ALA A 1 223 ? -8.520 13.359 13.235 1.00 71.81 223 ALA A O 1
ATOM 1654 N N . LEU A 1 224 ? -9.802 15.201 13.322 1.00 74.50 224 LEU A N 1
ATOM 1655 C CA . LEU A 1 224 ? -9.347 15.636 14.646 1.00 74.50 224 LEU A CA 1
ATOM 1656 C C . LEU A 1 224 ? -9.796 14.666 15.744 1.00 74.50 224 LEU A C 1
ATOM 1658 O O . LEU A 1 224 ? -8.978 14.172 16.518 1.00 74.50 224 LEU A O 1
ATOM 1662 N N . PHE A 1 225 ? -11.090 14.356 15.801 1.00 78.50 225 PHE A N 1
ATOM 1663 C CA . PHE A 1 225 ? -11.653 13.464 16.809 1.00 78.50 225 PHE A CA 1
ATOM 1664 C C . PHE A 1 225 ? -11.356 11.993 16.531 1.00 78.50 225 PHE A C 1
ATOM 1666 O O . PHE A 1 225 ? -11.410 11.208 17.465 1.00 78.50 225 PHE A O 1
ATOM 1673 N N . GLY A 1 226 ? -10.988 11.597 15.310 1.00 70.50 226 GLY A N 1
ATOM 1674 C CA . GLY A 1 226 ? -10.504 10.242 15.035 1.00 70.50 226 GLY A CA 1
ATOM 1675 C C . GLY A 1 226 ? -9.213 9.920 15.795 1.00 70.50 226 GLY A C 1
ATOM 1676 O O . GLY A 1 226 ? -9.069 8.817 16.318 1.00 70.50 226 GLY A O 1
ATOM 1677 N N . PHE A 1 227 ? -8.314 10.902 15.932 1.00 70.06 227 PHE A N 1
ATOM 1678 C CA . PHE A 1 227 ? -7.059 10.754 16.676 1.00 70.06 227 PHE A CA 1
ATOM 1679 C C . PHE A 1 227 ? -7.288 10.608 18.190 1.00 70.06 227 PHE A C 1
ATOM 1681 O O . PHE A 1 227 ? -6.740 9.708 18.820 1.00 70.06 227 PHE A O 1
ATOM 1688 N N . PHE A 1 228 ? -8.145 11.450 18.779 1.00 76.31 228 PHE A N 1
ATOM 1689 C CA . PHE A 1 228 ? -8.455 11.396 20.216 1.00 76.31 228 PHE A CA 1
ATOM 1690 C C . PHE A 1 228 ? -9.493 10.325 20.578 1.00 76.31 228 PHE A C 1
ATOM 1692 O O . PHE A 1 228 ? -9.484 9.787 21.684 1.00 76.31 228 PHE A O 1
ATOM 1699 N N . GLY A 1 229 ? -10.388 9.999 19.648 1.00 74.94 229 GLY A N 1
ATOM 1700 C CA . GLY A 1 229 ? -11.519 9.099 19.851 1.00 74.94 229 GLY A CA 1
ATOM 1701 C C . GLY A 1 229 ? -11.089 7.674 20.169 1.00 74.94 229 GLY A C 1
ATOM 1702 O O . GLY A 1 229 ? -11.741 7.026 20.983 1.00 74.94 229 GLY A O 1
ATOM 1703 N N . GLY A 1 230 ? -9.961 7.219 19.611 1.00 72.69 230 GLY A N 1
ATOM 1704 C CA . GLY A 1 230 ? -9.352 5.934 19.972 1.00 72.69 230 GLY A CA 1
ATOM 1705 C C . GLY A 1 230 ? -8.953 5.879 21.448 1.00 72.69 230 GLY A C 1
ATOM 1706 O O . GLY A 1 230 ? -9.411 5.004 22.174 1.00 72.69 230 GLY A O 1
ATOM 1707 N N . ALA A 1 231 ? -8.215 6.884 21.930 1.00 75.62 231 ALA A N 1
ATOM 1708 C CA . ALA A 1 231 ? -7.792 6.955 23.331 1.00 75.62 231 ALA A CA 1
ATOM 1709 C C . ALA A 1 231 ? -8.982 7.026 24.310 1.00 75.62 231 ALA A C 1
ATOM 1711 O O . ALA A 1 231 ? -8.964 6.413 25.379 1.00 75.62 231 ALA A O 1
ATOM 1712 N N . VAL A 1 232 ? -10.050 7.740 23.937 1.00 78.38 232 VAL A N 1
ATOM 1713 C CA . VAL A 1 232 ? -11.292 7.800 24.726 1.00 78.38 232 VAL A CA 1
ATOM 1714 C C . VAL A 1 232 ? -12.033 6.455 24.707 1.00 78.38 232 VAL A C 1
ATOM 1716 O O . VAL A 1 232 ? -12.543 6.018 25.743 1.00 78.38 232 VAL A O 1
ATOM 1719 N N . ALA A 1 233 ? -12.080 5.773 23.559 1.00 81.56 233 ALA A N 1
ATOM 1720 C CA . ALA A 1 233 ? -12.687 4.449 23.425 1.00 81.56 233 ALA A CA 1
ATOM 1721 C C . ALA A 1 233 ? -11.948 3.382 24.240 1.00 81.56 233 ALA A C 1
ATOM 1723 O O . ALA A 1 233 ? -12.601 2.533 24.857 1.00 81.56 233 ALA A O 1
ATOM 1724 N N . ASP A 1 234 ? -10.622 3.475 24.317 1.00 80.62 234 ASP A N 1
ATOM 1725 C CA . ASP A 1 234 ? -9.789 2.602 25.141 1.00 80.62 234 ASP A CA 1
ATOM 1726 C C . ASP A 1 234 ? -10.036 2.827 26.640 1.00 80.62 234 ASP A C 1
ATOM 1728 O O . ASP A 1 234 ? -10.148 1.863 27.397 1.00 80.62 234 ASP A O 1
ATOM 1732 N N . ALA A 1 235 ? -10.209 4.082 27.072 1.00 82.38 235 ALA A N 1
ATOM 1733 C CA . ALA A 1 235 ? -10.439 4.419 28.479 1.00 82.38 235 ALA A CA 1
ATOM 1734 C C . ALA A 1 235 ? -11.859 4.078 28.977 1.00 82.38 235 ALA A C 1
ATOM 1736 O O . ALA A 1 235 ? -12.035 3.608 30.102 1.00 82.38 235 ALA A O 1
ATOM 1737 N N . ILE A 1 236 ? -12.892 4.325 28.163 1.00 82.62 236 ILE A N 1
ATOM 1738 C CA . ILE A 1 236 ? -14.310 4.199 28.567 1.00 82.62 236 ILE A CA 1
ATOM 1739 C C . ILE A 1 236 ? -14.900 2.830 28.169 1.00 82.62 236 ILE A C 1
ATOM 1741 O O . ILE A 1 236 ? -15.886 2.352 28.747 1.00 82.62 236 ILE A O 1
ATOM 1745 N N . GLY A 1 237 ? -14.270 2.160 27.206 1.00 84.50 237 GLY A N 1
ATOM 1746 C CA . GLY A 1 237 ? -14.692 0.891 26.635 1.00 84.50 237 GLY A CA 1
ATOM 1747 C C . GLY A 1 237 ? -15.491 1.073 25.342 1.00 84.50 237 GLY A C 1
ATOM 1748 O O . GLY A 1 237 ? -16.598 1.619 25.340 1.00 84.50 237 GLY A O 1
ATOM 1749 N N . HIS A 1 238 ? -14.957 0.504 24.260 1.00 75.94 238 HIS A N 1
ATOM 1750 C CA . HIS A 1 238 ? -15.463 0.528 22.883 1.00 75.94 238 HIS A CA 1
ATOM 1751 C C . HIS A 1 238 ? -16.990 0.409 22.738 1.00 75.94 238 HIS A C 1
ATOM 1753 O O . HIS A 1 238 ? -17.612 1.205 22.039 1.00 75.94 238 HIS A O 1
ATOM 1759 N N . ARG A 1 239 ? -17.622 -0.550 23.432 1.00 78.69 239 ARG A N 1
ATOM 1760 C CA . ARG A 1 239 ? -19.075 -0.785 23.329 1.00 78.69 239 ARG A CA 1
ATOM 1761 C C . ARG A 1 239 ? -19.910 0.386 23.851 1.00 78.69 239 ARG A C 1
ATOM 1763 O O . ARG A 1 239 ? -20.945 0.697 23.273 1.00 78.69 239 ARG A O 1
ATOM 1770 N N . ARG A 1 240 ? -19.481 1.016 24.950 1.00 82.56 240 ARG A N 1
ATOM 1771 C CA . ARG A 1 240 ? -20.196 2.153 25.549 1.00 82.56 240 ARG A CA 1
ATOM 1772 C C . ARG A 1 240 ? -20.054 3.392 24.679 1.00 82.56 240 ARG A C 1
ATOM 1774 O O . ARG A 1 240 ? -21.053 4.054 24.426 1.00 82.56 240 ARG A O 1
ATOM 1781 N N . VAL A 1 241 ? -18.845 3.659 24.188 1.00 85.44 241 VAL A N 1
ATOM 1782 C CA . VAL A 1 241 ? -18.589 4.799 23.296 1.00 85.44 241 VAL A CA 1
ATOM 1783 C C . VAL A 1 241 ? -19.402 4.676 22.010 1.00 85.44 241 VAL A C 1
ATOM 1785 O O . VAL A 1 241 ? -20.102 5.617 21.656 1.00 85.44 241 VAL A O 1
ATOM 1788 N N . MET A 1 242 ? -19.407 3.499 21.377 1.00 83.19 242 MET A N 1
ATOM 1789 C CA . MET A 1 242 ? -20.206 3.253 20.174 1.00 83.19 242 MET A CA 1
ATOM 1790 C C . MET A 1 242 ? -21.698 3.546 20.399 1.00 83.19 242 MET A C 1
ATOM 1792 O O . MET A 1 242 ? -22.295 4.289 19.626 1.00 83.19 242 MET A O 1
ATOM 1796 N N . LEU A 1 243 ? -22.281 3.033 21.490 1.00 85.62 243 LEU A N 1
ATOM 1797 C CA . LEU A 1 243 ? -23.703 3.224 21.787 1.00 85.62 243 LEU A CA 1
ATOM 1798 C C . LEU A 1 243 ? -24.058 4.706 22.002 1.00 85.62 243 LEU A C 1
ATOM 1800 O O . LEU A 1 243 ? -25.040 5.191 21.446 1.00 85.62 243 LEU A O 1
ATOM 1804 N N . TRP A 1 244 ? -23.255 5.434 22.785 1.00 89.88 244 TRP A N 1
ATOM 1805 C CA . TRP A 1 244 ? -23.489 6.857 23.043 1.00 89.88 244 TRP A CA 1
ATOM 1806 C C . TRP A 1 244 ? -23.328 7.710 21.784 1.00 89.88 244 TRP A C 1
ATOM 1808 O O . TRP A 1 244 ? -24.148 8.596 21.549 1.00 89.88 244 TRP A O 1
ATOM 1818 N N . CYS A 1 245 ? -22.317 7.428 20.959 1.00 84.56 245 CYS A N 1
ATOM 1819 C CA . CYS A 1 245 ? -22.111 8.122 19.690 1.00 84.56 245 CYS A CA 1
ATOM 1820 C C . CYS A 1 245 ? -23.269 7.884 18.716 1.00 84.56 245 CYS A C 1
ATOM 1822 O O . CYS A 1 245 ? -23.744 8.838 18.104 1.00 84.56 245 CYS A O 1
ATOM 1824 N N . ASP A 1 246 ? -23.752 6.646 18.596 1.00 84.44 246 ASP A N 1
ATOM 1825 C CA . ASP A 1 246 ? -24.861 6.317 17.699 1.00 84.44 246 ASP A CA 1
ATOM 1826 C C . ASP A 1 246 ? -26.178 6.968 18.159 1.00 84.44 246 ASP A C 1
ATOM 1828 O O . ASP A 1 246 ? -26.901 7.525 17.331 1.00 84.44 246 ASP A O 1
ATOM 1832 N N . ILE A 1 247 ? -26.460 6.982 19.469 1.00 89.56 247 ILE A N 1
ATOM 1833 C CA . ILE A 1 247 ? -27.633 7.670 20.040 1.00 89.56 247 ILE A CA 1
ATOM 1834 C C . ILE A 1 247 ? -27.542 9.181 19.806 1.00 89.56 247 ILE A C 1
ATOM 1836 O O . ILE A 1 247 ? -28.497 9.787 19.323 1.00 89.56 247 ILE A O 1
ATOM 1840 N N . LEU A 1 248 ? -26.394 9.794 20.109 1.00 88.31 248 LEU A N 1
ATOM 1841 C CA . LEU A 1 248 ? -26.194 11.228 19.910 1.00 88.31 248 LEU A CA 1
ATOM 1842 C C . LEU A 1 248 ? -26.335 11.605 18.432 1.00 88.31 248 LEU A C 1
ATOM 1844 O O . LEU A 1 248 ? -27.006 12.583 18.114 1.00 88.31 248 LEU A O 1
ATOM 1848 N N . ARG A 1 249 ? -25.760 10.807 17.523 1.00 83.06 249 ARG A N 1
ATOM 1849 C CA . ARG A 1 249 ? -25.874 11.017 16.074 1.00 83.06 249 ARG A CA 1
ATOM 1850 C C . ARG A 1 249 ? -27.326 10.942 15.610 1.00 83.06 249 ARG A C 1
ATOM 1852 O O . ARG A 1 249 ? -27.742 11.793 14.831 1.00 83.06 249 ARG A O 1
ATOM 1859 N N . ALA A 1 250 ? -28.093 9.965 16.094 1.00 82.94 250 ALA A N 1
ATOM 1860 C CA . ALA A 1 250 ? -29.511 9.842 15.764 1.00 82.94 250 ALA A CA 1
ATOM 1861 C C . ALA A 1 250 ? -30.318 11.062 16.240 1.00 82.94 250 ALA A C 1
ATOM 1863 O O . ALA A 1 250 ? -31.129 11.584 15.480 1.00 82.94 250 ALA A O 1
ATOM 1864 N N . ILE A 1 251 ? -30.054 11.554 17.457 1.00 90.44 251 ILE A N 1
ATOM 1865 C CA . ILE A 1 251 ? -30.702 12.759 17.999 1.00 90.44 251 ILE A CA 1
ATOM 1866 C C . ILE A 1 251 ? -30.352 13.986 17.155 1.00 90.44 251 ILE A C 1
ATOM 1868 O O . ILE A 1 251 ? -31.248 14.724 16.761 1.00 90.44 251 ILE A O 1
ATOM 1872 N N . VAL A 1 252 ? -29.068 14.199 16.850 1.00 86.06 252 VAL A N 1
ATOM 1873 C CA . VAL A 1 252 ? -28.625 15.347 16.045 1.00 86.06 252 VAL A CA 1
ATOM 1874 C C . VAL A 1 252 ? -29.270 15.315 14.664 1.00 86.06 252 VAL A C 1
ATOM 1876 O O . VAL A 1 252 ? -29.794 16.333 14.226 1.00 86.06 252 VAL A O 1
ATOM 1879 N N . LEU A 1 253 ? -29.289 14.153 14.006 1.00 78.12 253 LEU A N 1
ATOM 1880 C CA . LEU A 1 253 ? -29.899 14.009 12.686 1.00 78.12 253 LEU A CA 1
ATOM 1881 C C . LEU A 1 253 ? -31.411 14.271 12.719 1.00 78.12 253 LEU A C 1
ATOM 1883 O O . LEU A 1 253 ? -31.925 14.906 11.809 1.00 78.12 253 LEU A O 1
ATOM 1887 N N . ALA A 1 254 ? -32.110 13.841 13.773 1.00 81.12 254 ALA A N 1
ATOM 1888 C CA . ALA A 1 254 ? -33.544 14.086 13.936 1.00 81.12 254 ALA A CA 1
ATOM 1889 C C . ALA A 1 254 ? -33.898 15.569 14.152 1.00 81.12 254 ALA A C 1
ATOM 1891 O O . ALA A 1 254 ? -35.045 15.958 13.950 1.00 81.12 254 ALA A O 1
ATOM 1892 N N . VAL A 1 255 ? -32.934 16.387 14.583 1.00 88.56 255 VAL A N 1
ATOM 1893 C CA . VAL A 1 255 ? -33.108 17.833 14.795 1.00 88.56 255 VAL A CA 1
ATOM 1894 C C . VAL A 1 255 ? -32.823 18.637 13.520 1.00 88.56 255 VAL A C 1
ATOM 1896 O O . VAL A 1 255 ? -33.206 19.803 13.449 1.00 88.56 255 VAL A O 1
ATOM 1899 N N . VAL A 1 256 ? -32.180 18.044 12.505 1.00 75.31 256 VAL A N 1
ATOM 1900 C CA . VAL A 1 256 ? -31.948 18.708 11.215 1.00 75.31 256 VAL A CA 1
ATOM 1901 C C . VAL A 1 256 ? -33.267 18.725 10.418 1.00 75.31 256 VAL A C 1
ATOM 1903 O O . VAL A 1 256 ? -33.780 17.646 10.119 1.00 75.31 256 VAL A O 1
ATOM 1906 N N . PRO A 1 257 ? -33.829 19.912 10.116 1.00 58.88 257 PRO A N 1
ATOM 1907 C CA . PRO A 1 257 ? -35.108 20.055 9.417 1.00 58.88 257 PRO A CA 1
ATOM 1908 C C . PRO A 1 257 ? -35.041 19.718 7.923 1.00 58.88 257 PRO A C 1
ATOM 1910 O O . PRO A 1 257 ? -33.946 19.837 7.321 1.00 58.88 257 PRO A O 1
#

Radius of gyration: 23.33 Å; chains: 1; bounding box: 59×48×58 Å

Sequence (257 aa):
MLASGVAAGIFAGIAFGGDWRRLSTFTLKLWPVLVIALALRAIGTVVPSSPLELYLVSLLGVAVVAAWNWRVPGAVLLAFGTFLNLAVAVLNSGMPYDAATVAAVAAQPPNDGLHVPVGPATRLEFLSDVIPVAPIRSVFSLGDFLVGLGGFLIPFMWLQPAAAAMRGGDLRSPNFAFFWMGQAISRFGDPITLIALTYVTYRATQSALLTALAVLTATIPNALFGFFGGAVADAIGHRRVMLWCDILRAIVLAVVP

Secondary structure (DSSP, 8-state):
-HHHHHHHHHHHHHHTT--GGGGGG---TTHHHHHHHHHHHHHHHH-TT--HHHHHHHHHHHHHHHHHTTTSTTHHHHHHHHHHHHHHHHHHTSEEE-HHHHHHTTPPPP-SSSEEE--TT-S-GGGSB-EEEGGGTEEE-HHHHHHHHHHHHHHHHHHS-------HHHHTSHHHHHHHHHHHHHHHHHHHHHHHHHHHHHHHH--HHHHHHHHHHHHHHHHHHHHHHHHHHHHH-HHHHHHHHHHHHHHHHHH--

pLDDT: mean 84.28, std 8.59, range [51.09, 96.75]

Foldseek 3Di:
DLVLLLVLLQVLLVVVPFDPVLVVVDDFPLVVLLVQLVVLVVVQVVDQADALVSPLSSLVSLLVSLVVVVVQQLSVLQNVLSVLQNVQCVQAVAFEDEPVLLVVLVHDPDSGPHYDYDDPSRDPPQQGQDQHDNVVSGTDGPSVVSNSNSSNGRNNVSRDDPPPPCPPVNCVDVVVVVVVVVVVVVVVVPVVVLVCLLVVQCVVPVDPVSSVVSSCVVVVCCVVCVVVVVVVCVVVPVVVSVVVVVVVVVVVVVPPD